Protein AF-A0A9P4K197-F1 (afdb_monomer_lite)

pLDDT: mean 82.57, std 12.75, range [36.34, 96.0]

Radius of gyration: 31.76 Å; chains: 1; bounding box: 82×43×91 Å

Secondary structure (DSSP, 8-state):
------EEEEE--TTEEEEEESS-----TTS-TT--TT--SEEEEE--SSEEEEETTTTT-TTT--EEEEEE--GGG-EEEEEEEGGGEEEEEEEEGGGS-TT--EE-TTSTTTTT--EEE-SSPPTTEEEEEESSTTS-SSEEEE-TT-EEE-SS---EEEEEE---SEEEEPPEEEEEE--TTPPEEEEEEEEEE-SSS-EEEEEEEEEEEEEEEEEEE--SS-SEEEEEEEE-S-SS--S---SEEEEEEEEEEE-S---S--EEEEEEEEEEEEEEEEEPTTEEEEEEEEEEEEEEEEEEEEEEEEEEESS--TT-EEETTTTTEEEEEEEEEEEEEEEEEEEEEEEEEEEE-

InterPro domains:
  IPR011024 Gamma-crystallin-like [SSF49695] (75-155)

Foldseek 3Di:
DFDQCFKDKDADAAQKKKKFFLDDDDADVPHFPLQCAQSAFMDIDGHPRDMDMDGCVFAVCGSRGDDMDMDRADLLQWWKWFALEPPRTYGIDIGGVRRDDAPDKAWNVRPNLALRGFKMATQNHDFQKWKKWAQDSVRDDDIDIDAHDDMDGDRRGTTMMHMHGFDFPDKFWDKDKAKFAFDPPFDWDKDKDWDWAQDQAWDKDKTKDKDAQPWKKKKFFPPPQFQEKDKDKAWPDDDAAEDDDFRMTMIIITMDGHRPDDDDDGYMDMDGGIDIHMYMDIDHHQKTKMKMKIWGKGWGAFDKDKTKMWGWGPDDHVQWDQDVVPVRTTIDIGITIMTMTIIDGGHMDMDMDIDGD

Organism: NCBI:txid147567

Sequence (357 aa):
MNDKTTWVTWNLPLNTVVTLMADDKPVPIGSTAADLSHCDECIDLIGTGRTEAVDLREVGMNDKVSSFFWRTVDLKMGAIEVFEHEAFKGNRNIIFLSEWQPATLYNFNHWWLNDKISSLRWQSLLDRQTAVLFDNGDGSGDNLIILKGMEYNRNDKLTSFTWEPLTPVKEVVAPFQITASNPAGSNGLEEVYHGVNNTSLPQPVTVTLNKTEAQQVTTSTTDTFATGISTTITYQSATGIKDVSFTSVTAAVTVSFSYTRTQNITRSDTKTLALTITQTMNAPPMTKFTAKLLVSMGRIPPTEYHTTAERWYNIPVTGSVMDPSNDNLFKRVEPVTVTIEGSLASSTHLVIETTPL

Structure (mmCIF, N/CA/C/O backbone):
data_AF-A0A9P4K197-F1
#
_entry.id   AF-A0A9P4K197-F1
#
loop_
_atom_site.group_PDB
_atom_site.id
_atom_site.type_symbol
_atom_site.label_atom_id
_atom_site.label_alt_id
_atom_site.label_comp_id
_atom_site.label_asym_id
_atom_site.label_entity_id
_atom_site.label_seq_id
_atom_site.pdbx_PDB_ins_code
_atom_site.Cartn_x
_atom_site.Cartn_y
_atom_site.Cartn_z
_atom_site.occupancy
_atom_site.B_iso_or_equiv
_atom_site.auth_seq_id
_atom_site.auth_comp_id
_atom_site.auth_asym_id
_atom_site.auth_atom_id
_atom_site.pdbx_PDB_model_num
ATOM 1 N N . MET A 1 1 ? 41.802 14.538 -29.640 1.00 47.75 1 MET A N 1
ATOM 2 C CA . MET A 1 1 ? 42.415 13.899 -28.459 1.00 47.75 1 MET A CA 1
ATOM 3 C C . MET A 1 1 ? 41.291 13.062 -27.896 1.00 47.75 1 MET A C 1
ATOM 5 O O . MET A 1 1 ? 40.425 13.626 -27.254 1.00 47.75 1 MET A O 1
ATOM 9 N N . ASN A 1 2 ? 41.190 11.813 -28.348 1.00 45.84 2 ASN A N 1
ATOM 10 C CA . ASN A 1 2 ? 40.005 10.992 -28.102 1.00 45.84 2 ASN A CA 1
ATOM 11 C C . ASN A 1 2 ? 40.070 10.473 -26.675 1.00 45.84 2 ASN A C 1
ATOM 13 O O . ASN A 1 2 ? 41.114 9.937 -26.273 1.00 45.84 2 ASN A O 1
ATOM 17 N N . ASP A 1 3 ? 38.998 10.680 -25.924 1.00 56.88 3 ASP A N 1
ATOM 18 C CA . ASP A 1 3 ? 38.857 10.066 -24.623 1.00 56.88 3 ASP A CA 1
ATOM 19 C C . ASP A 1 3 ? 38.764 8.547 -24.855 1.00 56.88 3 ASP A C 1
ATOM 21 O O . ASP A 1 3 ? 38.218 8.054 -25.836 1.00 56.88 3 ASP A O 1
ATOM 25 N N . LYS A 1 4 ? 39.423 7.755 -24.015 1.00 73.00 4 LYS A N 1
ATOM 26 C CA . LYS A 1 4 ? 39.440 6.286 -24.148 1.00 73.00 4 LYS A CA 1
ATOM 27 C C . LYS A 1 4 ? 38.659 5.635 -23.023 1.00 73.00 4 LYS A C 1
ATOM 29 O O . LYS A 1 4 ? 38.922 4.476 -22.692 1.00 73.00 4 LYS A O 1
ATOM 34 N N . THR A 1 5 ? 37.740 6.373 -22.402 1.00 82.75 5 THR A N 1
ATOM 35 C CA . THR A 1 5 ? 36.971 5.857 -21.275 1.00 82.75 5 THR A CA 1
ATOM 36 C C . THR A 1 5 ? 36.151 4.656 -21.746 1.00 82.75 5 THR A C 1
ATOM 38 O O . THR A 1 5 ? 35.212 4.755 -22.532 1.00 82.75 5 THR A O 1
ATOM 41 N N . THR A 1 6 ? 36.598 3.479 -21.316 1.00 89.12 6 THR A N 1
ATOM 42 C CA . THR A 1 6 ? 36.029 2.160 -21.629 1.00 89.12 6 THR A CA 1
ATOM 43 C C . THR A 1 6 ? 35.306 1.583 -20.427 1.00 89.12 6 THR A C 1
ATOM 45 O O . THR A 1 6 ? 34.451 0.732 -20.598 1.00 89.12 6 THR A O 1
ATOM 48 N N . TRP A 1 7 ? 35.615 2.056 -19.222 1.00 92.00 7 TRP A N 1
ATOM 49 C CA . TRP A 1 7 ? 35.032 1.562 -17.987 1.00 92.00 7 TRP A CA 1
ATOM 50 C C . TRP A 1 7 ? 34.639 2.718 -17.088 1.00 92.00 7 TRP A C 1
ATOM 52 O O . TRP A 1 7 ? 35.388 3.685 -16.946 1.00 92.00 7 TRP A O 1
ATOM 62 N N . VAL A 1 8 ? 33.493 2.569 -16.436 1.00 93.25 8 VAL A N 1
ATOM 63 C CA . VAL A 1 8 ? 33.080 3.427 -15.327 1.00 93.25 8 VAL A CA 1
ATOM 64 C C . VAL A 1 8 ? 32.860 2.542 -14.114 1.00 93.25 8 VAL A C 1
ATOM 66 O O . VAL A 1 8 ? 32.222 1.495 -14.208 1.00 93.25 8 VAL A O 1
ATOM 69 N N . THR A 1 9 ? 33.396 2.968 -12.974 1.00 94.81 9 THR A N 1
ATOM 70 C CA . THR A 1 9 ? 33.157 2.354 -11.665 1.00 94.81 9 THR A CA 1
ATOM 71 C C . THR A 1 9 ? 32.484 3.367 -10.755 1.00 94.81 9 THR A C 1
ATOM 73 O O . THR A 1 9 ? 32.922 4.517 -10.708 1.00 94.81 9 THR A O 1
ATOM 76 N N . TRP A 1 10 ? 31.468 2.958 -10.002 1.00 95.75 10 TRP A N 1
ATOM 77 C CA . TRP A 1 10 ? 30.744 3.849 -9.093 1.00 95.75 10 TRP A CA 1
ATOM 78 C C . TRP A 1 10 ? 30.393 3.151 -7.784 1.00 95.75 10 TRP A C 1
ATOM 80 O O . TRP A 1 10 ? 30.291 1.931 -7.721 1.00 95.75 10 TRP A O 1
ATOM 90 N N . ASN A 1 11 ? 30.197 3.942 -6.731 1.00 95.81 11 ASN A N 1
ATOM 91 C CA . ASN A 1 11 ? 29.653 3.494 -5.455 1.00 95.81 11 ASN A CA 1
ATOM 92 C C . ASN A 1 11 ? 28.664 4.562 -4.987 1.00 95.81 11 ASN A C 1
ATOM 94 O O . ASN A 1 11 ? 29.060 5.623 -4.504 1.00 95.81 11 ASN A O 1
ATOM 98 N N . LEU A 1 12 ? 27.383 4.306 -5.237 1.00 92.94 12 LEU A N 1
ATOM 99 C CA . LEU A 1 12 ? 26.299 5.237 -4.951 1.00 92.94 12 LEU A CA 1
ATOM 100 C C . LEU A 1 12 ? 25.421 4.691 -3.811 1.00 92.94 12 LEU A C 1
ATOM 102 O O . LEU A 1 12 ? 25.257 3.467 -3.704 1.00 92.94 12 LEU A O 1
ATOM 106 N N . PRO A 1 13 ? 24.827 5.569 -2.978 1.00 90.00 13 PRO A N 1
ATOM 107 C CA . PRO A 1 13 ? 23.841 5.163 -1.981 1.00 90.00 13 PRO A CA 1
ATOM 108 C C . PRO A 1 13 ? 22.655 4.428 -2.611 1.00 90.00 13 PRO A C 1
ATOM 110 O O . PRO A 1 13 ? 22.323 4.642 -3.776 1.00 90.00 13 PRO A O 1
ATOM 113 N N . LEU A 1 14 ? 21.972 3.596 -1.820 1.00 84.69 14 LEU A N 1
ATOM 114 C CA . LEU A 1 14 ? 20.714 2.981 -2.251 1.00 84.69 14 LEU A CA 1
ATOM 115 C C . LEU A 1 14 ? 19.718 4.058 -2.714 1.00 84.69 14 LEU A C 1
ATOM 117 O O . LEU A 1 14 ? 19.603 5.101 -2.073 1.00 84.69 14 LEU A O 1
ATOM 121 N N . ASN A 1 15 ? 18.976 3.774 -3.789 1.00 80.06 15 ASN A N 1
ATOM 122 C CA . ASN A 1 15 ? 17.978 4.668 -4.406 1.00 80.06 15 ASN A CA 1
ATOM 123 C C . ASN A 1 15 ? 18.536 5.941 -5.066 1.00 80.06 15 ASN A C 1
ATOM 125 O O . ASN A 1 15 ? 17.772 6.820 -5.467 1.00 80.06 15 ASN A O 1
ATOM 129 N N . THR A 1 16 ? 19.855 6.050 -5.209 1.00 88.94 16 THR A N 1
ATOM 130 C CA . THR A 1 16 ? 20.481 7.093 -6.021 1.00 88.94 16 THR A CA 1
ATOM 131 C C . THR A 1 16 ? 20.816 6.541 -7.398 1.00 88.94 16 THR A C 1
ATOM 133 O O . THR A 1 16 ? 21.411 5.469 -7.512 1.00 88.94 16 THR A O 1
ATOM 136 N N . VAL A 1 17 ? 20.454 7.287 -8.439 1.00 92.06 17 VAL A N 1
ATOM 137 C CA . VAL A 1 17 ? 20.815 6.968 -9.822 1.00 92.06 17 VAL A CA 1
ATOM 138 C C . VAL A 1 17 ? 21.570 8.151 -10.418 1.00 92.06 17 VAL A C 1
ATOM 140 O O . VAL A 1 17 ? 21.194 9.305 -10.209 1.00 92.06 17 VAL A O 1
ATOM 143 N N . VAL A 1 18 ? 22.647 7.864 -11.142 1.00 93.31 18 VAL A N 1
ATOM 144 C CA . VAL A 1 18 ? 23.321 8.833 -12.012 1.00 93.31 18 VAL A CA 1
ATOM 145 C C . VAL A 1 18 ? 23.135 8.371 -13.442 1.00 93.31 18 VAL A C 1
ATOM 147 O O . VAL A 1 18 ? 23.496 7.244 -13.762 1.00 93.31 18 VAL A O 1
ATOM 150 N N . THR A 1 19 ? 22.608 9.233 -14.299 1.00 93.12 19 THR A N 1
ATOM 151 C CA . THR A 1 19 ? 22.509 8.947 -15.732 1.00 93.12 19 THR A CA 1
ATOM 152 C C . THR A 1 19 ? 23.651 9.654 -16.442 1.00 93.12 19 THR A C 1
ATOM 154 O O . THR A 1 19 ? 23.794 10.869 -16.309 1.00 93.12 19 THR A O 1
ATOM 157 N N . LEU A 1 20 ? 24.477 8.895 -17.164 1.00 93.38 20 LEU A N 1
ATOM 158 C CA . LEU A 1 20 ? 25.477 9.435 -18.087 1.00 93.38 20 LEU A CA 1
ATOM 159 C C . LEU A 1 20 ? 24.841 9.591 -19.468 1.00 93.38 20 LEU A C 1
ATOM 161 O O . LEU A 1 20 ? 24.117 8.690 -19.889 1.00 93.38 20 LEU A O 1
ATOM 165 N N . MET A 1 21 ? 25.128 10.687 -20.168 1.00 92.38 21 MET A N 1
ATOM 166 C CA . MET A 1 21 ? 24.556 10.991 -21.485 1.00 92.38 21 MET A CA 1
ATOM 167 C C . MET A 1 21 ? 25.655 11.286 -22.504 1.00 92.38 21 MET A C 1
ATOM 169 O O . MET A 1 21 ? 26.725 11.795 -22.147 1.00 92.38 21 MET A O 1
ATOM 173 N N . ALA A 1 22 ? 25.386 10.939 -23.760 1.00 91.69 22 ALA A N 1
ATOM 174 C CA . ALA A 1 22 ? 26.272 11.213 -24.879 1.00 91.69 22 ALA A CA 1
ATOM 175 C C . ALA A 1 22 ? 26.129 12.649 -25.406 1.00 91.69 22 ALA A C 1
ATOM 177 O O . ALA A 1 22 ? 27.114 13.229 -25.866 1.00 91.69 22 ALA A O 1
ATOM 178 N N . ASP A 1 23 ? 24.968 13.280 -25.221 1.00 90.12 23 ASP A N 1
ATOM 179 C CA . ASP A 1 23 ? 24.768 14.708 -25.493 1.00 90.12 23 ASP A CA 1
ATOM 180 C C . ASP A 1 23 ? 24.365 15.490 -24.232 1.00 90.12 23 ASP A C 1
ATOM 182 O O . ASP A 1 23 ? 23.726 14.959 -23.318 1.00 90.12 23 ASP A O 1
ATOM 186 N N . ASP A 1 24 ? 24.758 16.763 -24.167 1.00 84.19 24 ASP A N 1
ATOM 187 C CA . ASP A 1 24 ? 24.346 17.661 -23.089 1.00 84.19 24 ASP A CA 1
ATOM 188 C C . ASP A 1 24 ? 22.950 18.211 -23.375 1.00 84.19 24 ASP A C 1
ATOM 190 O O . ASP A 1 24 ? 22.731 19.004 -24.295 1.00 84.19 24 ASP A O 1
ATOM 194 N N . LYS A 1 25 ? 21.995 17.807 -22.538 1.00 81.94 25 LYS A N 1
ATOM 195 C CA . LYS A 1 25 ? 20.623 18.294 -22.587 1.00 81.94 25 LYS A CA 1
ATOM 196 C C . LYS A 1 25 ? 20.284 19.016 -21.286 1.00 81.94 25 LYS A C 1
ATOM 198 O O . LYS A 1 25 ? 20.122 18.366 -20.248 1.00 81.94 25 LYS A O 1
ATOM 203 N N . PRO A 1 26 ? 20.028 20.333 -21.320 1.00 77.69 26 PRO A N 1
ATOM 204 C CA . PRO A 1 26 ? 19.395 20.994 -20.192 1.00 77.69 26 PRO A CA 1
ATOM 205 C C . PRO A 1 26 ? 17.954 20.492 -20.052 1.00 77.69 26 PRO A C 1
ATOM 207 O O . PRO A 1 26 ? 17.173 20.570 -20.999 1.00 77.69 26 PRO A O 1
ATOM 210 N N . VAL A 1 27 ? 17.582 20.005 -18.866 1.00 76.25 27 VAL A N 1
ATOM 211 C CA . VAL A 1 27 ? 16.206 19.580 -18.558 1.00 76.25 27 VAL A CA 1
ATOM 212 C C . VAL A 1 27 ? 15.283 20.809 -18.592 1.00 76.25 27 VAL A C 1
ATOM 214 O O . VAL A 1 27 ? 15.459 21.715 -17.769 1.00 76.25 27 VAL A O 1
ATOM 217 N N . PRO A 1 28 ? 14.305 20.888 -19.518 1.00 76.62 28 PRO A N 1
ATOM 218 C CA . PRO A 1 28 ? 13.397 22.030 -19.589 1.00 76.62 28 PRO A CA 1
ATOM 219 C C . PRO A 1 28 ? 12.628 22.260 -18.282 1.00 76.62 28 PRO A C 1
ATOM 221 O O . PRO A 1 28 ? 12.238 21.315 -17.592 1.00 76.62 28 PRO A O 1
ATOM 224 N N . ILE A 1 29 ? 12.341 23.524 -17.959 1.00 74.56 29 ILE A N 1
ATOM 225 C CA . ILE A 1 29 ? 11.535 23.876 -16.782 1.00 74.56 29 ILE A CA 1
ATOM 226 C C . ILE A 1 29 ? 10.162 23.195 -16.881 1.00 74.56 29 ILE A C 1
ATOM 228 O O . ILE A 1 29 ? 9.452 23.363 -17.869 1.00 74.56 29 ILE A O 1
ATOM 232 N N . GLY A 1 30 ? 9.787 22.443 -15.843 1.00 71.50 30 GLY A N 1
ATOM 233 C CA . GLY A 1 30 ? 8.513 21.718 -15.779 1.00 71.50 30 GLY A CA 1
ATOM 234 C C . GLY A 1 30 ? 8.516 20.341 -16.451 1.00 71.50 30 GLY A C 1
ATOM 235 O O . GLY A 1 30 ? 7.489 19.668 -16.424 1.00 71.50 30 GLY A O 1
ATOM 236 N N . SER A 1 31 ? 9.645 19.904 -17.016 1.00 71.38 31 SER A N 1
ATOM 237 C CA . SER A 1 31 ? 9.822 18.541 -17.530 1.00 71.38 31 SER A CA 1
ATOM 238 C C . SER A 1 31 ? 10.470 17.621 -16.490 1.00 71.38 31 SER A C 1
ATOM 240 O O . SER A 1 31 ? 11.101 18.077 -15.534 1.00 71.38 31 SER A O 1
ATOM 242 N N . THR A 1 32 ? 10.287 16.312 -16.660 1.00 79.75 32 THR A N 1
ATOM 243 C CA . THR A 1 32 ? 10.970 15.308 -15.839 1.00 79.75 32 THR A CA 1
ATOM 244 C C . THR A 1 32 ? 12.377 15.069 -16.377 1.00 79.75 32 THR A C 1
ATOM 246 O O . THR A 1 32 ? 12.565 14.935 -17.584 1.00 79.75 32 THR A O 1
ATOM 249 N N . ALA A 1 33 ? 13.366 14.955 -15.487 1.00 81.38 33 ALA A N 1
ATOM 250 C CA . ALA A 1 33 ? 14.718 14.542 -15.868 1.00 81.38 33 ALA A CA 1
ATOM 251 C C . ALA A 1 33 ? 14.755 13.099 -16.418 1.00 81.38 33 ALA A C 1
ATOM 253 O O . ALA A 1 33 ? 15.736 12.698 -17.030 1.00 81.38 33 ALA A O 1
ATOM 254 N N . ALA A 1 34 ? 13.678 12.328 -16.230 1.00 84.44 34 ALA A N 1
ATOM 255 C CA . ALA A 1 34 ? 13.517 11.004 -16.818 1.00 84.44 34 ALA A CA 1
ATOM 256 C C . ALA A 1 34 ? 13.272 11.025 -18.337 1.00 84.44 34 ALA A C 1
ATOM 258 O O . ALA A 1 34 ? 13.345 9.972 -18.964 1.00 84.44 34 ALA A O 1
ATOM 259 N N . ASP A 1 35 ? 12.964 12.183 -18.936 1.00 87.88 35 ASP A N 1
ATOM 260 C CA . ASP A 1 35 ? 12.819 12.301 -20.384 1.00 87.88 35 ASP A CA 1
ATOM 261 C C . ASP A 1 35 ? 14.190 12.410 -21.067 1.00 87.88 35 ASP A C 1
ATOM 263 O O . ASP A 1 35 ? 14.812 13.476 -21.097 1.00 87.88 35 ASP A O 1
ATOM 267 N N . LEU A 1 36 ? 14.618 11.297 -21.662 1.00 89.44 36 LEU A N 1
ATOM 268 C CA . LEU A 1 36 ? 15.910 11.126 -22.328 1.00 89.44 36 LEU A CA 1
ATOM 269 C C . LEU A 1 36 ? 15.878 11.532 -23.816 1.00 89.44 36 LEU A C 1
ATOM 271 O O . LEU A 1 36 ? 16.788 11.203 -24.578 1.00 89.44 36 LEU A O 1
ATOM 275 N N . SER A 1 37 ? 14.833 12.243 -24.257 1.00 88.75 37 SER A N 1
ATOM 276 C CA . SER A 1 37 ? 14.753 12.786 -25.616 1.00 88.75 37 SER A CA 1
ATOM 277 C C . SER A 1 37 ? 15.949 13.695 -25.904 1.00 88.75 37 SER A C 1
ATOM 279 O O . SER A 1 37 ? 16.244 14.574 -25.103 1.00 88.75 37 SER A O 1
ATOM 281 N N . HIS A 1 38 ? 16.627 13.517 -27.038 1.00 89.19 38 HIS A N 1
ATOM 282 C CA . HIS A 1 38 ? 17.812 14.293 -27.436 1.00 89.19 38 HIS A CA 1
ATOM 283 C C . HIS A 1 38 ? 19.049 14.147 -26.527 1.00 89.19 38 HIS A C 1
ATOM 285 O O . HIS A 1 38 ? 19.964 14.950 -26.637 1.00 89.19 38 HIS A O 1
ATOM 291 N N . CYS A 1 39 ? 19.108 13.135 -25.658 1.00 88.19 39 CYS A N 1
ATOM 292 C CA . CYS A 1 39 ? 20.306 12.832 -24.858 1.00 88.19 39 CYS A CA 1
ATOM 293 C C . CYS A 1 39 ? 21.317 11.926 -25.584 1.00 88.19 39 CYS A C 1
ATOM 295 O O . CYS A 1 39 ? 22.349 11.580 -25.006 1.00 88.19 39 CYS A O 1
ATOM 297 N N . ASP A 1 40 ? 20.991 11.530 -26.820 1.00 89.38 40 ASP A N 1
ATOM 298 C CA . ASP A 1 40 ? 21.660 10.466 -27.572 1.00 89.38 40 ASP A CA 1
ATOM 299 C C . ASP A 1 40 ? 21.740 9.171 -26.727 1.00 89.38 40 ASP A C 1
ATOM 301 O O . ASP A 1 40 ? 20.779 8.845 -26.012 1.00 89.38 40 ASP A O 1
ATOM 305 N N . GLU A 1 41 ? 22.816 8.390 -26.806 1.00 91.31 41 GLU A N 1
ATOM 306 C CA . GLU A 1 41 ? 22.983 7.233 -25.932 1.00 91.31 41 GLU A CA 1
ATOM 307 C C . GLU A 1 41 ? 23.140 7.632 -24.459 1.00 91.31 41 GLU A C 1
ATOM 309 O O . GLU A 1 41 ? 23.723 8.659 -24.111 1.00 91.31 41 GLU A O 1
ATOM 314 N N . CYS A 1 42 ? 22.613 6.804 -23.560 1.00 91.31 42 CYS A N 1
ATOM 315 C CA . CYS A 1 42 ? 22.715 7.053 -22.132 1.00 91.31 42 CYS A CA 1
ATOM 316 C C . CYS A 1 42 ? 22.814 5.750 -21.348 1.00 91.31 42 CYS A C 1
ATOM 318 O O . CYS A 1 42 ? 22.477 4.671 -21.826 1.00 91.31 42 CYS A O 1
ATOM 320 N N . ILE A 1 43 ? 23.319 5.851 -20.121 1.00 92.25 43 ILE A N 1
ATOM 321 C CA . ILE A 1 43 ? 23.370 4.720 -19.202 1.00 92.25 43 ILE A CA 1
ATOM 322 C C . ILE A 1 43 ? 23.073 5.159 -17.775 1.00 92.25 43 ILE A C 1
ATOM 324 O O . ILE A 1 43 ? 23.671 6.097 -17.247 1.00 92.25 43 ILE A O 1
ATOM 328 N N . ASP A 1 44 ? 22.180 4.414 -17.131 1.00 93.00 44 ASP A N 1
ATOM 329 C CA . ASP A 1 44 ? 21.859 4.564 -15.718 1.00 93.00 44 ASP A CA 1
ATOM 330 C C . ASP A 1 44 ? 22.836 3.771 -14.831 1.00 93.00 44 ASP A C 1
ATOM 332 O O . ASP A 1 44 ? 22.951 2.542 -14.922 1.00 93.00 44 ASP A O 1
ATOM 336 N N . LEU A 1 45 ? 23.518 4.485 -13.935 1.00 93.19 45 LEU A N 1
ATOM 337 C CA . LEU A 1 45 ? 24.362 3.961 -12.865 1.00 93.19 45 LEU A CA 1
ATOM 338 C C . LEU A 1 45 ? 23.541 3.912 -11.573 1.00 93.19 45 LEU A C 1
ATOM 340 O O . LEU A 1 45 ? 23.243 4.945 -10.971 1.00 93.19 45 LEU A O 1
ATOM 344 N N . ILE A 1 46 ? 23.154 2.711 -11.143 1.00 91.56 46 ILE A N 1
ATOM 345 C CA . ILE A 1 46 ? 22.277 2.517 -9.980 1.00 91.56 46 ILE A CA 1
ATOM 346 C C . ILE A 1 46 ? 23.112 2.292 -8.719 1.00 91.56 46 ILE A C 1
ATOM 348 O O . ILE A 1 46 ? 24.031 1.470 -8.705 1.00 91.56 46 ILE A O 1
ATOM 352 N N . GLY A 1 47 ? 22.767 2.984 -7.637 1.00 89.69 47 GLY A N 1
ATOM 353 C CA . GLY A 1 47 ? 23.345 2.753 -6.323 1.00 89.69 47 GLY A CA 1
ATOM 354 C C . GLY A 1 47 ? 22.804 1.509 -5.639 1.00 89.69 47 GLY A C 1
ATOM 355 O O . GLY A 1 47 ? 21.636 1.427 -5.261 1.00 89.69 47 GLY A O 1
ATOM 356 N N . THR A 1 48 ? 23.692 0.538 -5.457 1.00 87.12 48 THR A N 1
ATOM 357 C CA . THR A 1 48 ? 23.433 -0.737 -4.776 1.00 87.12 48 THR A CA 1
ATOM 358 C C . THR A 1 48 ? 24.037 -0.776 -3.367 1.00 87.12 48 THR A C 1
ATOM 360 O O . THR A 1 48 ? 23.941 -1.793 -2.682 1.00 87.12 48 THR A O 1
ATOM 363 N N . GLY A 1 49 ? 24.667 0.320 -2.916 1.00 87.81 49 GLY A N 1
ATOM 364 C CA . GLY A 1 49 ? 25.410 0.379 -1.651 1.00 87.81 49 GLY A CA 1
ATOM 365 C C . GLY A 1 49 ? 26.772 -0.331 -1.684 1.00 87.81 49 GLY A C 1
ATOM 366 O O . GLY A 1 49 ? 27.410 -0.485 -0.643 1.00 87.81 49 GLY A O 1
ATOM 367 N N . ARG A 1 50 ? 27.223 -0.768 -2.864 1.00 93.38 50 ARG A N 1
ATOM 368 C CA . ARG A 1 50 ? 28.543 -1.359 -3.119 1.00 93.38 50 ARG A CA 1
ATOM 369 C C . ARG A 1 50 ? 29.138 -0.782 -4.403 1.00 93.38 50 ARG A C 1
ATOM 371 O O . ARG A 1 50 ? 28.454 -0.095 -5.156 1.00 93.38 50 ARG A O 1
ATOM 378 N N . THR A 1 51 ? 30.420 -1.054 -4.635 1.00 95.69 51 THR A N 1
ATOM 379 C CA . THR A 1 51 ? 31.087 -0.659 -5.879 1.00 95.69 51 THR A CA 1
ATOM 380 C C . THR A 1 51 ? 30.612 -1.536 -7.034 1.00 95.69 51 THR A C 1
ATOM 382 O O . THR A 1 51 ? 30.715 -2.759 -6.960 1.00 95.69 51 THR A O 1
ATOM 385 N N . GLU A 1 52 ? 30.135 -0.901 -8.096 1.00 94.62 52 GLU A N 1
ATOM 386 C CA . GLU A 1 52 ? 29.705 -1.517 -9.350 1.00 94.62 52 GLU A CA 1
ATOM 387 C C . GLU A 1 52 ? 30.581 -1.003 -10.504 1.00 94.62 52 GLU A C 1
ATOM 389 O O . GLU A 1 52 ? 31.295 -0.001 -10.368 1.00 94.62 52 GLU A O 1
ATOM 394 N N . ALA A 1 53 ? 30.546 -1.700 -11.640 1.00 93.81 53 ALA A N 1
ATOM 395 C CA . ALA A 1 53 ? 31.302 -1.334 -12.830 1.00 93.81 53 ALA A CA 1
ATOM 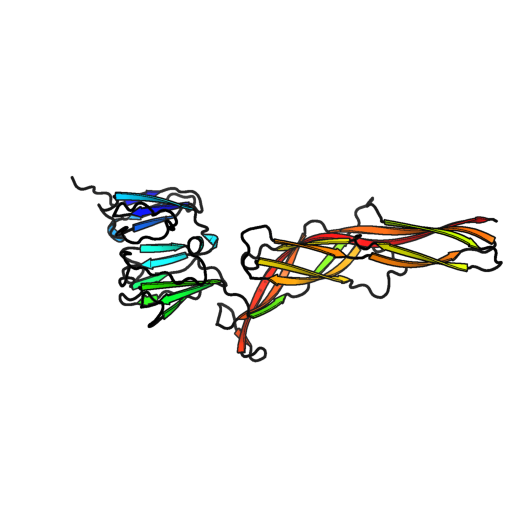396 C C . ALA A 1 53 ? 30.535 -1.673 -14.112 1.00 93.81 53 ALA A C 1
ATOM 398 O O . ALA A 1 53 ? 29.775 -2.641 -14.151 1.00 93.81 53 ALA A O 1
ATOM 399 N N . VAL A 1 54 ? 30.777 -0.904 -15.172 1.00 91.75 54 VAL A N 1
ATOM 400 C CA . VAL A 1 54 ? 30.243 -1.173 -16.509 1.00 91.75 54 VAL A CA 1
ATOM 401 C C . VAL A 1 54 ? 31.300 -0.909 -17.569 1.00 91.75 54 VAL A C 1
ATOM 403 O O . VAL A 1 54 ? 32.056 0.062 -17.477 1.00 91.75 54 VAL A O 1
ATOM 406 N N . ASP A 1 55 ? 31.332 -1.781 -18.573 1.00 92.44 55 ASP A N 1
ATOM 407 C CA . ASP A 1 55 ? 32.103 -1.589 -19.794 1.00 92.44 55 ASP A CA 1
ATOM 408 C C . ASP A 1 55 ? 31.288 -0.730 -20.767 1.00 92.44 55 ASP A C 1
ATOM 410 O O . ASP A 1 55 ? 30.268 -1.167 -21.299 1.00 92.44 55 ASP A O 1
ATOM 414 N N . LEU A 1 56 ? 31.732 0.502 -21.006 1.00 91.38 56 LEU A N 1
ATOM 415 C CA . LEU A 1 56 ? 31.063 1.441 -21.904 1.00 91.38 56 LEU A CA 1
ATOM 416 C C . LEU A 1 56 ? 31.046 0.960 -23.360 1.00 91.38 56 LEU A C 1
ATOM 418 O O . LEU A 1 56 ? 30.221 1.428 -24.140 1.00 91.38 56 LEU A O 1
ATOM 422 N N . ARG A 1 57 ? 31.930 0.031 -23.746 1.00 90.19 57 ARG A N 1
ATOM 423 C CA . ARG A 1 57 ? 31.945 -0.533 -25.106 1.00 90.19 57 ARG A CA 1
ATOM 424 C C . ARG A 1 57 ? 30.740 -1.431 -25.358 1.00 90.19 57 ARG A C 1
ATOM 426 O O . ARG A 1 57 ? 30.207 -1.424 -26.460 1.00 90.19 57 ARG A O 1
ATOM 433 N N . GLU A 1 58 ? 30.297 -2.157 -24.335 1.00 87.56 58 GLU A N 1
ATOM 434 C CA . GLU A 1 58 ? 29.171 -3.097 -24.428 1.00 87.56 58 GLU A CA 1
ATOM 435 C C . GLU A 1 58 ? 27.815 -2.382 -24.532 1.00 87.56 58 GLU A C 1
ATOM 437 O O . GLU A 1 58 ? 26.844 -2.963 -25.012 1.00 87.56 58 GLU A O 1
ATOM 442 N N . VAL A 1 59 ? 27.759 -1.114 -24.109 1.00 87.75 59 VAL A N 1
ATOM 443 C CA . VAL A 1 59 ? 26.545 -0.278 -24.101 1.00 87.75 59 VAL A CA 1
ATOM 444 C C . VAL A 1 59 ? 26.609 0.897 -25.082 1.00 87.75 59 VAL A C 1
ATOM 446 O O . VAL A 1 59 ? 25.783 1.798 -25.019 1.00 87.75 59 VAL A O 1
ATOM 449 N N . GLY A 1 60 ? 27.609 0.923 -25.971 1.00 86.94 60 GLY A N 1
ATOM 450 C CA . GLY A 1 60 ? 27.730 1.955 -27.009 1.00 86.94 60 GLY A CA 1
ATOM 451 C C . GLY A 1 60 ? 28.141 3.353 -26.521 1.00 86.94 60 GLY A C 1
ATOM 452 O O . GLY A 1 60 ? 28.095 4.292 -27.308 1.00 86.94 60 GLY A O 1
ATOM 453 N N . MET A 1 61 ? 28.592 3.493 -25.269 1.00 90.38 61 MET A N 1
ATOM 454 C CA . MET A 1 61 ? 28.942 4.768 -24.612 1.00 90.38 61 MET A CA 1
ATOM 455 C C . MET A 1 61 ? 30.452 5.083 -24.605 1.00 90.38 61 MET A C 1
ATOM 457 O O . MET A 1 61 ? 30.894 6.054 -23.984 1.00 90.38 61 MET A O 1
ATOM 461 N N . ASN A 1 62 ? 31.282 4.251 -25.242 1.00 90.19 62 ASN A N 1
ATOM 462 C CA . ASN A 1 62 ? 32.733 4.455 -25.292 1.00 90.19 62 ASN A CA 1
ATOM 463 C C . ASN A 1 62 ? 33.089 5.749 -26.047 1.00 90.19 62 ASN A C 1
ATOM 465 O O . ASN A 1 62 ? 32.698 5.897 -27.197 1.00 90.19 62 ASN A O 1
ATOM 469 N N . ASP A 1 63 ? 33.856 6.643 -25.407 1.00 86.19 63 ASP A N 1
ATOM 470 C CA . ASP A 1 63 ? 34.245 7.967 -25.953 1.00 86.19 63 ASP A CA 1
ATOM 471 C C . ASP A 1 63 ? 33.048 8.883 -26.291 1.00 86.19 63 ASP A C 1
ATOM 473 O O . ASP A 1 63 ? 33.143 9.750 -27.154 1.00 86.19 63 ASP A O 1
ATOM 477 N N . LYS A 1 64 ? 31.899 8.682 -25.627 1.00 89.38 64 LYS A N 1
ATOM 478 C CA . LYS A 1 64 ? 30.697 9.499 -25.856 1.00 89.38 64 LYS A CA 1
ATOM 479 C C . LYS A 1 64 ? 30.214 10.282 -24.646 1.00 89.38 64 LYS A C 1
ATOM 481 O O . LYS A 1 64 ? 29.519 11.266 -24.829 1.00 89.38 64 LYS A O 1
ATOM 486 N N . VAL A 1 65 ? 30.574 9.877 -23.425 1.00 90.50 65 VAL A N 1
ATOM 487 C CA . VAL A 1 65 ? 30.091 10.530 -22.194 1.00 90.50 65 VAL A CA 1
ATOM 488 C C . VAL A 1 65 ? 30.457 12.017 -22.204 1.00 90.50 65 VAL A C 1
ATOM 490 O O . VAL A 1 65 ? 31.631 12.369 -22.097 1.00 90.50 65 VAL A O 1
ATOM 493 N N . SER A 1 66 ? 29.451 12.882 -22.289 1.00 89.81 66 SER A N 1
ATOM 494 C CA . SER A 1 66 ? 29.625 14.337 -22.356 1.00 89.81 66 SER A CA 1
ATOM 495 C C . SER A 1 66 ? 29.016 15.054 -21.154 1.00 89.81 66 SER A C 1
ATOM 497 O O . SER A 1 66 ? 29.505 16.107 -20.744 1.00 89.81 66 SER A O 1
ATOM 499 N N . SER A 1 67 ? 27.987 14.468 -20.540 1.00 90.94 67 SER A N 1
ATOM 500 C CA . SER A 1 67 ? 27.275 15.056 -19.410 1.00 90.94 67 SER A CA 1
ATOM 501 C C . SER A 1 67 ? 26.665 13.982 -18.503 1.00 90.94 67 SER A C 1
ATOM 503 O O . SER A 1 67 ? 26.670 12.783 -18.807 1.00 90.94 67 SER A O 1
ATOM 505 N N . PHE A 1 68 ? 26.180 14.404 -17.335 1.00 91.38 68 PHE A N 1
ATOM 506 C CA . PHE A 1 68 ? 25.474 13.534 -16.402 1.00 91.38 68 PHE A CA 1
ATOM 507 C C . PHE A 1 68 ? 24.498 14.323 -15.535 1.00 91.38 68 PHE A C 1
ATOM 509 O O . PHE A 1 68 ? 24.658 15.527 -15.327 1.00 91.38 68 PHE A O 1
ATOM 516 N N . PHE A 1 69 ? 23.528 13.624 -14.951 1.00 90.19 69 PHE A N 1
ATOM 517 C CA . PHE A 1 69 ? 22.651 14.194 -13.934 1.00 90.19 69 PHE A CA 1
ATOM 518 C C . PHE A 1 69 ? 22.270 13.166 -12.867 1.00 90.19 69 PHE A C 1
ATOM 520 O O . PHE A 1 69 ? 22.366 11.952 -13.061 1.00 90.19 69 PHE A O 1
ATOM 527 N N . TRP A 1 70 ? 21.859 13.679 -11.710 1.00 88.62 70 TRP A N 1
ATOM 528 C CA . TRP A 1 70 ? 21.415 12.882 -10.573 1.00 88.62 70 TRP A CA 1
ATOM 529 C C . TRP A 1 70 ? 19.902 12.705 -10.605 1.00 88.62 70 TRP A C 1
ATOM 531 O O . TRP A 1 70 ? 19.163 13.659 -10.854 1.00 88.62 70 TRP A O 1
ATOM 541 N N . ARG A 1 71 ? 19.444 11.500 -10.276 1.00 85.25 71 ARG A N 1
ATOM 542 C CA . ARG A 1 71 ? 18.031 11.145 -10.138 1.00 85.25 71 ARG A CA 1
ATOM 543 C C . ARG A 1 71 ? 17.787 10.573 -8.749 1.00 85.25 71 ARG A C 1
ATOM 545 O O . ARG A 1 71 ? 18.547 9.734 -8.255 1.00 85.25 71 ARG A O 1
ATOM 552 N N . THR A 1 72 ? 16.696 11.017 -8.137 1.00 80.50 72 THR A N 1
ATOM 553 C CA . THR A 1 72 ? 16.161 10.425 -6.910 1.00 80.50 72 THR A CA 1
ATOM 554 C C . THR A 1 72 ? 14.995 9.541 -7.306 1.00 80.50 72 THR A C 1
ATOM 556 O O . THR A 1 72 ? 13.943 10.041 -7.698 1.00 80.50 72 THR A O 1
ATOM 559 N N . VAL A 1 73 ? 15.195 8.231 -7.214 1.00 83.12 73 VAL A N 1
ATOM 560 C CA . VAL A 1 73 ? 14.262 7.235 -7.740 1.00 83.12 73 VAL A CA 1
ATOM 561 C C . VAL A 1 73 ? 13.767 6.354 -6.603 1.00 83.12 73 VAL A C 1
ATOM 563 O O . VAL A 1 73 ? 14.563 5.892 -5.787 1.00 83.12 73 VAL A O 1
ATOM 566 N N . ASP A 1 74 ? 12.468 6.056 -6.566 1.00 81.12 74 ASP A N 1
ATOM 567 C CA . ASP A 1 74 ? 11.967 5.000 -5.688 1.00 81.12 74 ASP A CA 1
ATOM 568 C C . ASP A 1 74 ? 12.106 3.644 -6.389 1.00 81.12 74 ASP A C 1
ATOM 570 O O . ASP A 1 74 ? 11.199 3.180 -7.082 1.00 81.12 74 ASP A O 1
ATOM 574 N N . LEU A 1 75 ? 13.257 2.991 -6.194 1.00 77.88 75 LEU A N 1
ATOM 575 C CA . LEU A 1 75 ? 13.533 1.670 -6.769 1.00 77.88 75 LEU A CA 1
ATOM 576 C C . LEU A 1 75 ? 12.526 0.604 -6.311 1.00 77.88 75 LEU A C 1
ATOM 578 O O . LEU A 1 75 ? 12.387 -0.422 -6.978 1.00 77.88 75 LEU A O 1
ATOM 582 N N . LYS A 1 76 ? 11.796 0.833 -5.206 1.00 77.25 76 LYS A N 1
ATOM 583 C CA . LYS A 1 76 ? 10.747 -0.088 -4.757 1.00 77.25 76 LYS A CA 1
ATOM 584 C C . LYS A 1 76 ? 9.538 -0.062 -5.675 1.00 77.25 76 LYS A C 1
ATOM 586 O O . LYS A 1 76 ? 8.845 -1.062 -5.716 1.00 77.25 76 LYS A O 1
ATOM 591 N N . MET A 1 77 ? 9.278 1.021 -6.411 1.00 77.88 77 MET A N 1
ATOM 592 C CA . MET A 1 77 ? 8.161 1.074 -7.363 1.00 77.88 77 MET A CA 1
ATOM 593 C C . MET A 1 77 ? 8.389 0.220 -8.613 1.00 77.88 77 MET A C 1
ATOM 595 O O . MET A 1 77 ? 7.446 0.022 -9.373 1.00 77.88 77 MET A O 1
ATOM 599 N N . GLY A 1 78 ? 9.604 -0.291 -8.812 1.00 83.25 78 GLY A N 1
ATOM 600 C CA . GLY A 1 78 ? 9.964 -1.117 -9.953 1.00 83.25 78 GLY A CA 1
ATOM 601 C C . GLY A 1 78 ? 10.430 -0.325 -11.168 1.00 83.25 78 GLY A C 1
ATOM 602 O O . GLY A 1 78 ? 10.270 0.895 -11.269 1.00 83.25 78 GLY A O 1
ATOM 603 N N . ALA A 1 79 ? 11.062 -1.045 -12.088 1.00 88.00 79 ALA A N 1
ATOM 604 C CA . ALA A 1 79 ? 11.634 -0.493 -13.302 1.00 88.00 79 ALA A CA 1
ATOM 605 C C . ALA A 1 79 ? 11.560 -1.489 -14.464 1.00 88.00 79 ALA A C 1
ATOM 607 O O . ALA A 1 79 ? 11.487 -2.706 -14.263 1.00 88.00 79 ALA A O 1
ATOM 608 N N . ILE A 1 80 ? 11.610 -0.948 -15.677 1.00 89.25 80 ILE A N 1
ATOM 609 C CA . ILE A 1 80 ? 11.671 -1.705 -16.927 1.00 89.25 80 ILE A CA 1
ATOM 610 C C . ILE A 1 80 ? 12.987 -1.339 -17.602 1.00 89.25 80 ILE A C 1
ATOM 612 O O . ILE A 1 80 ? 13.230 -0.170 -17.896 1.00 89.25 80 ILE A O 1
ATOM 616 N N . GLU A 1 81 ? 13.845 -2.327 -17.822 1.00 89.44 81 GLU A N 1
ATOM 617 C CA . GLU A 1 81 ? 15.076 -2.145 -18.585 1.00 89.44 81 GLU A CA 1
ATOM 618 C C . GLU A 1 81 ? 14.793 -2.476 -20.050 1.00 89.44 81 GLU A C 1
ATOM 620 O O . GLU A 1 81 ? 14.305 -3.569 -20.357 1.00 89.44 81 GLU A O 1
ATOM 625 N N . VAL A 1 82 ? 15.104 -1.536 -20.938 1.00 89.44 82 VAL A N 1
ATOM 626 C CA . VAL A 1 82 ? 14.935 -1.664 -22.389 1.00 89.44 82 VAL A CA 1
ATOM 627 C C . VAL A 1 82 ? 16.298 -1.626 -23.070 1.00 89.44 82 VAL A C 1
ATOM 629 O O . VAL A 1 82 ? 17.167 -0.850 -22.672 1.00 89.44 82 VAL A O 1
ATOM 632 N N . PHE A 1 83 ? 16.485 -2.477 -24.074 1.00 89.06 83 PHE A N 1
ATOM 633 C CA . PHE A 1 83 ? 17.761 -2.705 -24.745 1.00 89.06 83 PHE A CA 1
ATOM 634 C C . PHE A 1 83 ? 17.615 -2.581 -26.255 1.00 89.06 83 PHE A C 1
ATOM 636 O O . PHE A 1 83 ? 16.638 -3.061 -26.834 1.00 89.06 83 PHE A O 1
ATOM 643 N N . GLU A 1 84 ? 18.627 -1.988 -26.883 1.00 88.81 84 GLU A N 1
ATOM 644 C CA . GLU A 1 84 ? 18.703 -1.818 -28.336 1.00 88.81 84 GLU A CA 1
ATOM 645 C C . GLU A 1 84 ? 18.837 -3.147 -29.092 1.00 88.81 84 GLU A C 1
ATOM 647 O O . GLU A 1 84 ? 18.398 -3.273 -30.226 1.00 88.81 84 GLU A O 1
ATOM 652 N N . HIS A 1 85 ? 19.454 -4.164 -28.491 1.00 87.38 85 HIS A N 1
ATOM 653 C CA . HIS A 1 85 ? 19.673 -5.450 -29.152 1.00 87.38 85 HIS A CA 1
ATOM 654 C C . HIS A 1 85 ? 18.995 -6.597 -28.412 1.00 87.38 85 HIS A C 1
ATOM 656 O O . HIS A 1 85 ? 18.642 -6.500 -27.234 1.00 87.38 85 HIS A O 1
ATOM 662 N N . GLU A 1 86 ? 18.834 -7.718 -29.113 1.00 84.19 86 GLU A N 1
ATOM 663 C CA . GLU A 1 86 ? 18.397 -8.978 -28.518 1.00 84.19 86 GLU A CA 1
ATOM 664 C C . GLU A 1 86 ? 19.347 -9.442 -27.398 1.00 84.19 86 GLU A C 1
ATOM 666 O O . GLU A 1 86 ? 20.522 -9.064 -27.335 1.00 84.19 86 GLU A O 1
ATOM 671 N N . ALA A 1 87 ? 18.840 -10.316 -26.525 1.00 84.56 87 ALA A N 1
ATOM 672 C CA . ALA A 1 87 ? 19.601 -10.911 -25.423 1.00 84.56 87 ALA A CA 1
ATOM 673 C C . ALA A 1 87 ? 20.220 -9.881 -24.452 1.00 84.56 87 ALA A C 1
ATOM 675 O O . ALA A 1 87 ? 21.288 -10.130 -23.885 1.00 84.56 87 ALA A O 1
ATOM 676 N N . PHE A 1 88 ? 19.537 -8.748 -24.242 1.00 86.56 88 PHE A N 1
ATOM 677 C CA . PHE A 1 88 ? 19.902 -7.698 -23.281 1.00 86.56 88 PHE A CA 1
ATOM 678 C C . PHE A 1 88 ? 21.270 -7.062 -23.551 1.00 86.56 88 PHE A C 1
ATOM 680 O O . PHE A 1 88 ? 22.071 -6.873 -22.632 1.00 86.56 88 PHE A O 1
ATOM 687 N N . LYS A 1 89 ? 21.545 -6.761 -24.824 1.00 86.88 89 LYS A N 1
ATOM 688 C CA . LYS A 1 89 ? 22.805 -6.163 -25.287 1.00 86.88 89 LYS A CA 1
ATOM 689 C C . LYS A 1 89 ? 22.599 -4.781 -25.902 1.00 86.88 89 LYS A C 1
ATOM 691 O O . LYS A 1 89 ? 21.474 -4.385 -26.201 1.00 86.88 89 LYS A O 1
ATOM 696 N N . GLY A 1 90 ? 23.713 -4.097 -26.157 1.00 87.81 90 GLY A N 1
ATOM 697 C CA . GLY A 1 90 ? 23.721 -2.776 -26.773 1.00 87.81 90 GLY A CA 1
ATOM 698 C C . GLY A 1 90 ? 23.340 -1.688 -25.782 1.00 87.81 90 GLY A C 1
ATOM 699 O O . GLY A 1 90 ? 23.455 -1.864 -24.565 1.00 87.81 90 GLY A O 1
ATOM 700 N N . ASN A 1 91 ? 22.899 -0.552 -26.317 1.00 88.62 91 ASN A N 1
ATOM 701 C CA . ASN A 1 91 ? 22.466 0.564 -25.494 1.00 88.62 91 ASN A CA 1
ATOM 702 C C . ASN A 1 91 ? 21.269 0.163 -24.608 1.00 88.62 91 ASN A C 1
ATOM 704 O O . ASN A 1 91 ? 20.409 -0.622 -25.023 1.00 88.62 91 ASN A O 1
ATOM 708 N N . ARG A 1 92 ? 21.226 0.685 -23.378 1.00 88.00 92 ARG A N 1
ATOM 709 C CA . ARG A 1 92 ? 20.235 0.337 -22.358 1.00 88.00 92 ARG A CA 1
ATOM 710 C C . ARG A 1 92 ? 19.742 1.572 -21.618 1.00 88.00 92 ARG A C 1
ATOM 712 O O . ARG A 1 92 ? 20.512 2.188 -20.881 1.00 88.00 92 ARG A O 1
ATOM 719 N N . ASN A 1 93 ? 18.425 1.764 -21.628 1.00 89.19 93 ASN A N 1
ATOM 720 C CA . ASN A 1 93 ? 17.754 2.747 -20.778 1.00 89.19 93 ASN A CA 1
ATOM 721 C C . ASN A 1 93 ? 16.893 2.049 -19.726 1.00 89.19 93 ASN A C 1
ATOM 723 O O . ASN A 1 93 ? 16.393 0.939 -19.941 1.00 89.19 93 ASN A O 1
ATOM 727 N N . ILE A 1 94 ? 16.699 2.712 -18.586 1.00 90.69 94 ILE A N 1
ATOM 728 C CA . ILE A 1 94 ? 15.844 2.209 -17.515 1.00 90.69 94 ILE A CA 1
ATOM 729 C C . ILE A 1 94 ? 14.676 3.168 -17.299 1.00 90.69 94 ILE A C 1
ATOM 731 O O . ILE A 1 94 ? 14.834 4.351 -16.993 1.00 90.69 94 ILE A O 1
ATOM 735 N N . ILE A 1 95 ? 13.470 2.628 -17.441 1.00 91.44 95 ILE A N 1
ATOM 736 C CA . ILE A 1 95 ? 12.223 3.318 -17.136 1.00 91.44 95 ILE A CA 1
ATOM 737 C C . ILE A 1 95 ? 11.901 3.034 -15.672 1.00 91.44 95 ILE A C 1
ATOM 739 O O . ILE A 1 95 ? 11.375 1.968 -15.342 1.00 91.44 95 ILE A O 1
ATOM 743 N N . PHE A 1 96 ? 12.217 3.969 -14.778 1.00 89.94 96 PHE A N 1
ATOM 744 C CA . PHE A 1 96 ? 11.835 3.854 -13.373 1.00 89.94 96 PHE A CA 1
ATOM 745 C C . PHE A 1 96 ? 10.406 4.352 -13.169 1.00 89.94 96 PHE A C 1
ATOM 747 O O . PHE A 1 96 ? 10.115 5.532 -13.365 1.00 89.94 96 PHE A O 1
ATOM 754 N N . LEU A 1 97 ? 9.498 3.475 -12.734 1.00 87.50 97 LEU A N 1
ATOM 755 C CA . LEU A 1 97 ? 8.070 3.809 -12.667 1.00 87.50 97 LEU A CA 1
ATOM 756 C C . LEU A 1 97 ? 7.760 4.984 -11.728 1.00 87.50 97 LEU A C 1
ATOM 758 O O . LEU A 1 97 ? 6.769 5.681 -11.923 1.00 87.50 97 LEU A O 1
ATOM 762 N N . SER A 1 98 ? 8.613 5.244 -10.732 1.00 85.69 98 SER A N 1
ATOM 763 C CA . SER A 1 98 ? 8.441 6.360 -9.794 1.00 85.69 98 SER A CA 1
ATOM 764 C C . SER A 1 98 ? 8.504 7.748 -10.434 1.00 85.69 98 SER A C 1
ATOM 766 O O . SER A 1 98 ? 8.034 8.710 -9.832 1.00 85.69 98 SER A O 1
ATOM 768 N N . GLU A 1 99 ? 9.088 7.870 -11.625 1.00 87.38 99 GLU A N 1
ATOM 769 C CA . GLU A 1 99 ? 9.275 9.154 -12.313 1.00 87.38 99 GLU A CA 1
ATOM 770 C C . GLU A 1 99 ? 8.176 9.462 -13.335 1.00 87.38 99 GLU A C 1
ATOM 772 O O . GLU A 1 99 ? 8.116 10.572 -13.865 1.00 87.38 99 GLU A O 1
ATOM 777 N N . TRP A 1 100 ? 7.296 8.494 -13.593 1.00 87.50 100 TRP A N 1
ATOM 778 C CA . TRP A 1 100 ? 6.256 8.574 -14.610 1.00 87.50 100 TRP A CA 1
ATOM 779 C C . TRP A 1 100 ? 4.879 8.482 -13.960 1.00 87.50 100 TRP A C 1
ATOM 781 O O . TRP A 1 100 ? 4.634 7.648 -13.087 1.00 87.50 100 TRP A O 1
ATOM 791 N N . GLN A 1 101 ? 3.946 9.334 -14.378 1.00 85.81 101 GLN A N 1
ATOM 792 C CA . GLN A 1 101 ? 2.580 9.284 -13.871 1.00 85.81 101 GLN A CA 1
ATOM 793 C C . GLN A 1 101 ? 1.878 8.016 -14.394 1.00 85.81 101 GLN A C 1
ATOM 795 O O . GLN A 1 101 ? 1.943 7.744 -15.591 1.00 85.81 101 GLN A O 1
ATOM 800 N N . PRO A 1 102 ? 1.197 7.240 -13.534 1.00 85.38 102 PRO A N 1
ATOM 801 C CA . PRO A 1 102 ? 0.443 6.078 -13.989 1.00 85.38 102 PRO A CA 1
ATOM 802 C C . PRO A 1 102 ? -0.740 6.493 -14.870 1.00 85.38 102 PRO A C 1
ATOM 804 O O . PRO A 1 102 ? -1.264 7.598 -14.708 1.00 85.38 102 PRO A O 1
ATOM 807 N N . ALA A 1 103 ? -1.178 5.590 -15.749 1.00 85.94 103 ALA A N 1
ATOM 808 C CA . ALA A 1 103 ? -2.256 5.783 -16.728 1.00 85.94 103 ALA A CA 1
ATOM 809 C C . ALA A 1 103 ? -2.005 6.919 -17.740 1.00 85.94 103 ALA A C 1
ATOM 811 O O . ALA A 1 103 ? -2.915 7.362 -18.440 1.00 85.94 103 ALA A O 1
ATOM 812 N N . THR A 1 104 ? -0.764 7.402 -17.827 1.00 90.38 104 THR A N 1
ATOM 813 C CA . THR A 1 104 ? -0.329 8.356 -18.845 1.00 90.38 104 THR A CA 1
ATOM 814 C C . THR A 1 104 ? 0.469 7.608 -19.905 1.00 90.38 104 THR A C 1
ATOM 816 O O . THR A 1 104 ? 1.309 6.765 -19.582 1.00 90.38 104 THR A O 1
ATOM 819 N N . LEU A 1 105 ? 0.194 7.896 -21.175 1.00 92.50 105 LEU A N 1
ATOM 820 C CA . LEU A 1 105 ? 0.991 7.402 -22.290 1.00 92.50 105 LEU A CA 1
ATOM 821 C C . LEU A 1 105 ? 2.227 8.289 -22.469 1.00 92.50 105 LEU A C 1
ATOM 823 O O . LEU A 1 105 ? 2.106 9.509 -22.592 1.00 92.50 105 LEU A O 1
ATOM 827 N N . TYR A 1 106 ? 3.397 7.667 -22.538 1.00 92.25 106 TYR A N 1
ATOM 828 C CA . TYR A 1 106 ? 4.672 8.323 -22.791 1.00 92.25 106 TYR A CA 1
ATOM 829 C C . TYR A 1 106 ? 5.313 7.731 -24.033 1.00 92.25 106 TYR A C 1
ATOM 831 O O . TYR A 1 106 ? 5.460 6.517 -24.134 1.00 92.25 106 TYR A O 1
ATOM 839 N N . ASN A 1 107 ? 5.703 8.581 -24.975 1.00 90.56 107 ASN A N 1
ATOM 840 C CA . ASN A 1 107 ? 6.446 8.147 -26.150 1.00 90.56 107 ASN A CA 1
ATOM 841 C C . ASN A 1 107 ? 7.952 8.311 -25.939 1.00 90.56 107 ASN A C 1
ATOM 843 O O . ASN A 1 107 ? 8.405 9.144 -25.158 1.00 90.56 107 ASN A O 1
ATOM 847 N N . PHE A 1 108 ? 8.709 7.514 -26.678 1.00 89.12 108 PHE A N 1
ATOM 848 C CA . PHE A 1 108 ? 10.157 7.574 -26.773 1.00 89.12 108 PHE A CA 1
ATOM 849 C C . PHE A 1 108 ? 10.598 8.488 -27.919 1.00 89.12 108 PHE A C 1
ATOM 851 O O . PHE A 1 108 ? 11.729 8.370 -28.379 1.00 89.12 108 PHE A O 1
ATOM 858 N N . ASN A 1 109 ? 9.747 9.392 -28.427 1.00 87.44 109 ASN A N 1
ATOM 859 C CA . ASN A 1 109 ? 10.140 10.232 -29.556 1.00 87.44 109 ASN A CA 1
ATOM 860 C C . ASN A 1 109 ? 11.420 10.998 -29.214 1.00 87.44 109 ASN A C 1
ATOM 862 O O . ASN A 1 109 ? 11.549 11.595 -28.145 1.00 87.44 109 ASN A O 1
ATOM 866 N N . HIS A 1 110 ? 12.369 10.967 -30.149 1.00 88.62 110 HIS A N 1
ATOM 867 C CA . HIS A 1 110 ? 13.702 11.555 -30.003 1.00 88.62 110 HIS A CA 1
ATOM 868 C C . HIS A 1 110 ? 14.594 10.925 -28.927 1.00 88.62 110 HIS A C 1
ATOM 870 O O . HIS A 1 110 ? 15.702 11.413 -28.707 1.00 88.62 110 HIS A O 1
ATOM 876 N N . TRP A 1 111 ? 14.171 9.845 -28.273 1.00 91.19 111 TRP A N 1
ATOM 877 C CA . TRP A 1 111 ? 15.089 8.992 -27.529 1.00 91.19 111 TRP A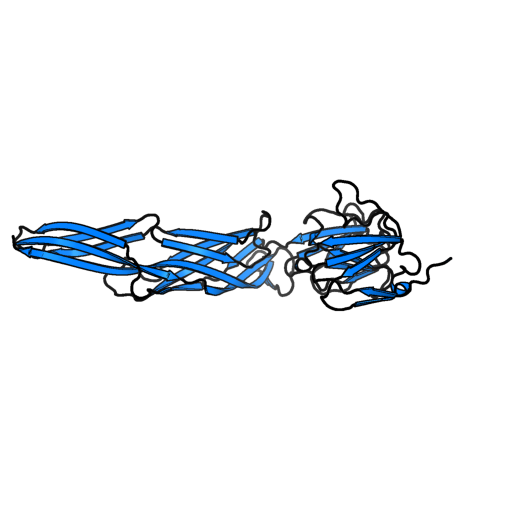 CA 1
ATOM 878 C C . TRP A 1 111 ? 15.918 8.188 -28.528 1.00 91.19 111 TRP A C 1
ATOM 880 O O . TRP A 1 111 ? 15.409 7.785 -29.576 1.00 91.19 111 TRP A O 1
ATOM 890 N N . TRP A 1 112 ? 17.172 7.887 -28.189 1.00 89.00 112 TRP A N 1
ATOM 891 C CA . TRP A 1 112 ? 18.016 7.053 -29.052 1.00 89.00 112 TRP A CA 1
ATOM 892 C C . TRP A 1 112 ? 17.398 5.683 -29.359 1.00 89.00 112 TRP A C 1
ATOM 894 O O . TRP A 1 112 ? 17.593 5.148 -30.450 1.00 89.00 112 TRP A O 1
ATOM 904 N N . LEU A 1 113 ? 16.641 5.143 -28.399 1.00 86.75 113 LEU A N 1
ATOM 905 C CA . LEU A 1 113 ? 16.003 3.832 -28.472 1.00 86.75 113 LEU A CA 1
ATOM 906 C C . LEU A 1 113 ? 14.674 3.817 -29.244 1.00 86.75 113 LEU A C 1
ATOM 908 O O . LEU A 1 113 ? 14.093 2.744 -29.395 1.00 86.75 113 LEU A O 1
ATOM 912 N N . ASN A 1 114 ? 14.176 4.960 -29.725 1.00 87.25 114 ASN A N 1
ATOM 913 C CA . ASN A 1 114 ? 12.917 5.000 -30.466 1.00 87.25 114 ASN A CA 1
ATOM 914 C C . ASN A 1 114 ? 12.978 4.102 -31.705 1.00 87.25 114 ASN A C 1
ATOM 916 O O . ASN A 1 114 ? 13.861 4.294 -32.540 1.00 87.25 114 ASN A O 1
ATOM 920 N N . ASP A 1 115 ? 12.057 3.144 -31.817 1.00 83.56 115 ASP A N 1
ATOM 921 C CA . ASP A 1 115 ? 12.040 2.133 -32.884 1.00 83.56 115 ASP A CA 1
ATOM 922 C C . ASP A 1 115 ? 13.335 1.307 -32.969 1.00 83.56 115 ASP A C 1
ATOM 924 O O . ASP A 1 115 ? 13.672 0.794 -34.027 1.00 83.56 115 ASP A O 1
ATOM 928 N N . LYS A 1 116 ? 14.087 1.182 -31.869 1.00 87.44 116 LYS A N 1
ATOM 929 C CA . LYS A 1 116 ? 15.288 0.332 -31.784 1.00 87.44 116 LYS A CA 1
ATOM 930 C C . LYS A 1 116 ? 15.268 -0.631 -30.605 1.00 87.44 116 LYS A C 1
ATOM 932 O O . LYS A 1 116 ? 16.233 -1.341 -30.372 1.00 87.44 116 LYS A O 1
ATOM 937 N N . ILE A 1 117 ? 14.216 -0.626 -29.784 1.00 88.38 117 ILE A N 1
ATOM 938 C CA . ILE A 1 117 ? 14.149 -1.537 -28.637 1.00 88.38 117 ILE A CA 1
ATOM 939 C C . ILE A 1 117 ? 13.896 -2.947 -29.160 1.00 88.38 117 ILE A C 1
ATOM 941 O O . ILE A 1 117 ? 12.800 -3.248 -29.649 1.00 88.38 117 ILE A O 1
ATOM 945 N N . SER A 1 118 ? 14.903 -3.803 -28.996 1.00 85.69 118 SER A N 1
ATOM 946 C CA . SER A 1 118 ? 14.853 -5.199 -29.406 1.00 85.69 118 SER A CA 1
ATOM 947 C C . SER A 1 118 ? 14.664 -6.179 -28.256 1.00 85.69 118 SER A C 1
ATOM 949 O O . SER A 1 118 ? 14.114 -7.257 -28.470 1.00 85.69 118 SER A O 1
ATOM 951 N N . SER A 1 119 ? 15.068 -5.841 -27.028 1.00 86.94 119 SER A N 1
ATOM 952 C CA . SER A 1 119 ? 14.767 -6.684 -25.866 1.00 86.94 119 SER A CA 1
ATOM 953 C C . SER A 1 119 ? 14.466 -5.892 -24.602 1.00 86.94 119 SER A C 1
ATOM 955 O O . SER A 1 119 ? 14.837 -4.727 -24.468 1.00 86.94 119 SER A O 1
ATOM 957 N N . LEU A 1 120 ? 13.746 -6.514 -23.668 1.00 87.75 120 LEU A N 1
ATOM 958 C CA . LEU A 1 120 ? 13.396 -5.894 -22.391 1.00 87.75 120 LEU A CA 1
ATOM 959 C C . LEU A 1 120 ? 13.329 -6.901 -21.241 1.00 87.75 120 LEU A C 1
ATOM 961 O O . LEU A 1 120 ? 12.940 -8.056 -21.434 1.00 87.75 120 LEU A O 1
ATOM 965 N N . ARG A 1 121 ? 13.680 -6.446 -20.032 1.00 85.06 121 ARG A N 1
ATOM 966 C CA . ARG A 1 121 ? 13.558 -7.220 -18.785 1.00 85.06 121 ARG A CA 1
ATOM 967 C C . ARG A 1 121 ? 13.018 -6.359 -17.649 1.00 85.06 121 ARG A C 1
ATOM 969 O O . ARG A 1 121 ? 13.274 -5.160 -17.572 1.00 85.06 121 ARG A O 1
ATOM 976 N N . TRP A 1 122 ? 12.283 -6.988 -16.742 1.00 82.44 122 TRP A N 1
ATOM 977 C CA . TRP A 1 122 ? 11.588 -6.292 -15.659 1.00 82.44 122 TRP A CA 1
ATOM 978 C C . TRP A 1 122 ? 11.538 -7.161 -14.400 1.00 82.44 122 TRP A C 1
ATOM 980 O O . TRP A 1 122 ? 10.519 -7.733 -14.012 1.00 82.44 122 TRP A O 1
ATOM 990 N N . GLN A 1 123 ? 12.684 -7.295 -13.738 1.00 72.44 123 GLN A N 1
ATOM 991 C CA . GLN A 1 123 ? 12.782 -8.112 -12.522 1.00 72.44 123 GLN A CA 1
ATOM 992 C C . GLN A 1 123 ? 12.229 -7.397 -11.282 1.00 72.44 123 GLN A C 1
ATOM 994 O O . GLN A 1 123 ? 11.844 -8.050 -10.313 1.00 72.44 123 GLN A O 1
ATOM 999 N N . SER A 1 124 ? 12.179 -6.063 -11.317 1.00 72.69 124 SER A N 1
ATOM 1000 C CA . SER A 1 124 ? 11.805 -5.219 -10.183 1.00 72.69 124 SER A CA 1
ATOM 1001 C C . SER A 1 124 ? 10.363 -4.719 -10.220 1.00 72.69 124 SER A C 1
ATOM 1003 O O . SER A 1 124 ? 9.953 -4.081 -9.254 1.00 72.69 124 SER A O 1
ATOM 1005 N N . LEU A 1 125 ? 9.585 -5.001 -11.277 1.00 74.56 125 LEU A N 1
ATOM 1006 C CA . LEU A 1 125 ? 8.164 -4.644 -11.283 1.00 74.56 125 LEU A CA 1
ATOM 1007 C C . LEU A 1 125 ? 7.465 -5.283 -10.088 1.00 74.56 125 LEU A C 1
ATOM 1009 O O . LEU A 1 125 ? 7.569 -6.497 -9.849 1.00 74.56 125 LEU A O 1
ATOM 1013 N N . LEU A 1 126 ? 6.772 -4.439 -9.326 1.00 72.44 126 LEU A N 1
ATOM 1014 C CA . LEU A 1 126 ? 6.035 -4.911 -8.180 1.00 72.44 126 LEU A CA 1
ATOM 1015 C C . LEU A 1 126 ? 4.894 -5.800 -8.639 1.00 72.44 126 LEU A C 1
ATOM 1017 O O . LEU A 1 126 ? 4.336 -5.690 -9.733 1.00 72.44 126 LEU A O 1
ATOM 1021 N N . ASP A 1 127 ? 4.532 -6.691 -7.733 1.00 66.25 127 ASP A N 1
ATOM 1022 C CA . ASP A 1 127 ? 3.278 -7.390 -7.864 1.00 66.25 127 ASP A CA 1
ATOM 1023 C C . ASP A 1 127 ? 2.132 -6.361 -7.849 1.00 66.25 127 ASP A C 1
ATOM 1025 O O . ASP A 1 127 ? 2.179 -5.439 -7.041 1.00 66.25 127 ASP A O 1
ATOM 1029 N N . ARG A 1 128 ? 1.127 -6.499 -8.729 1.00 74.25 128 ARG A N 1
ATOM 1030 C CA . ARG A 1 128 ? 0.041 -5.508 -8.958 1.00 74.25 128 ARG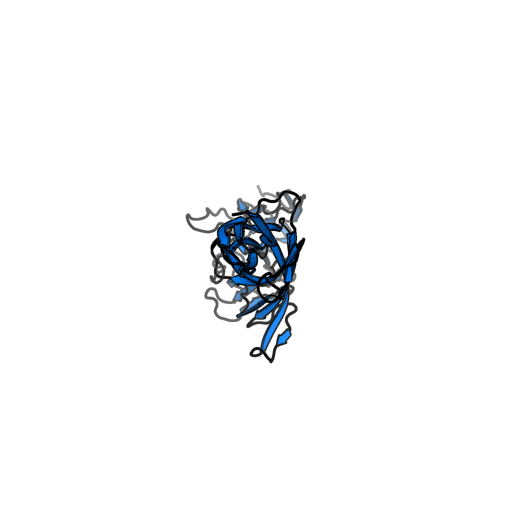 A CA 1
ATOM 1031 C C . ARG A 1 128 ? 0.441 -4.245 -9.725 1.00 74.25 128 ARG A C 1
ATOM 1033 O O . ARG A 1 128 ? -0.095 -3.165 -9.486 1.00 74.25 128 ARG A O 1
ATOM 1040 N N . GLN A 1 129 ? 1.344 -4.372 -10.681 1.00 80.31 129 GLN A N 1
ATOM 1041 C CA . GLN A 1 129 ? 1.564 -3.355 -11.703 1.00 80.31 129 GLN A CA 1
ATOM 1042 C C . GLN A 1 129 ? 1.471 -4.005 -13.078 1.00 80.31 129 GLN A C 1
ATOM 1044 O O . GLN A 1 129 ? 1.883 -5.152 -13.260 1.00 80.31 129 GLN A O 1
ATOM 1049 N N . THR A 1 130 ? 0.951 -3.255 -14.037 1.00 81.75 130 THR A N 1
ATOM 1050 C CA . THR A 1 130 ? 1.060 -3.566 -15.460 1.00 81.75 130 THR A CA 1
ATOM 1051 C C . THR A 1 130 ? 1.789 -2.447 -16.152 1.00 81.75 130 THR A C 1
ATOM 1053 O O . THR A 1 130 ? 1.534 -1.277 -15.876 1.00 81.75 130 THR A O 1
ATOM 1056 N N . ALA A 1 131 ? 2.648 -2.807 -17.092 1.00 86.88 131 ALA A N 1
ATOM 1057 C CA . ALA A 1 131 ? 3.105 -1.878 -18.106 1.00 86.88 131 ALA A CA 1
ATOM 1058 C C . ALA A 1 131 ? 2.662 -2.386 -19.470 1.00 86.88 131 ALA A C 1
ATOM 1060 O O . ALA A 1 131 ? 2.572 -3.592 -19.691 1.00 86.88 131 ALA A O 1
ATOM 1061 N N . VAL A 1 132 ? 2.356 -1.470 -20.372 1.00 87.88 132 VAL A N 1
ATOM 1062 C CA . VAL A 1 132 ? 2.039 -1.794 -21.757 1.00 87.88 132 VAL A CA 1
ATOM 1063 C C . VAL A 1 132 ? 2.977 -0.986 -22.627 1.00 87.88 132 VAL A C 1
ATOM 1065 O O . VAL A 1 132 ? 3.064 0.227 -22.451 1.00 87.88 132 VAL A O 1
ATOM 1068 N N . LEU A 1 133 ? 3.704 -1.655 -23.517 1.00 88.88 133 LEU A N 1
ATOM 1069 C CA . LEU A 1 133 ? 4.530 -1.002 -24.531 1.00 88.88 133 LEU A CA 1
ATOM 1070 C C . LEU A 1 133 ? 3.845 -1.144 -25.882 1.00 88.88 133 LEU A C 1
ATOM 1072 O O . LEU A 1 133 ? 3.256 -2.190 -26.161 1.00 88.88 133 LEU A O 1
ATOM 1076 N N . PHE A 1 134 ? 3.928 -0.101 -26.699 1.00 89.62 134 PHE A N 1
ATOM 1077 C CA . PHE A 1 134 ? 3.234 -0.018 -27.978 1.00 89.62 134 PHE A CA 1
ATOM 1078 C C . PHE A 1 134 ? 4.203 0.261 -29.116 1.00 89.62 134 PHE A C 1
ATOM 1080 O O . PHE A 1 134 ? 5.242 0.904 -28.929 1.00 89.62 134 PHE A O 1
ATOM 1087 N N . ASP A 1 135 ? 3.790 -0.179 -30.300 1.00 89.12 135 ASP A N 1
ATOM 1088 C CA . ASP A 1 135 ? 4.519 0.043 -31.544 1.00 89.12 135 ASP A CA 1
ATOM 1089 C C . ASP A 1 135 ? 4.417 1.465 -32.094 1.00 89.12 135 ASP A C 1
ATOM 1091 O O . ASP A 1 135 ? 5.190 1.848 -32.959 1.00 89.12 135 ASP A O 1
ATOM 1095 N N . ASN A 1 136 ? 3.425 2.237 -31.650 1.00 89.12 136 ASN A N 1
ATOM 1096 C CA . ASN A 1 136 ? 3.229 3.605 -32.109 1.00 89.12 136 ASN A CA 1
ATOM 1097 C C . ASN A 1 136 ? 3.309 4.581 -30.934 1.00 89.12 136 ASN A C 1
ATOM 1099 O O . ASN A 1 136 ? 2.937 4.271 -29.798 1.00 89.12 136 ASN A O 1
ATOM 1103 N N . GLY A 1 137 ? 3.749 5.809 -31.216 1.00 88.38 137 GLY A N 1
ATOM 1104 C CA . GLY A 1 137 ? 3.880 6.876 -30.217 1.00 88.38 137 GLY A CA 1
ATOM 1105 C C . GLY A 1 137 ? 2.555 7.355 -29.603 1.00 88.38 137 GLY A C 1
ATOM 1106 O O . GLY A 1 137 ? 2.571 8.020 -28.570 1.00 88.38 137 GLY A O 1
ATOM 1107 N N . ASP A 1 138 ? 1.418 7.027 -30.221 1.00 90.69 138 ASP A N 1
ATOM 1108 C CA . ASP A 1 138 ? 0.061 7.374 -29.774 1.00 90.69 138 ASP A CA 1
ATOM 1109 C C . ASP A 1 138 ? -0.642 6.243 -28.999 1.00 90.69 138 ASP A C 1
ATOM 1111 O O . ASP A 1 138 ? -1.804 6.385 -28.618 1.00 90.69 138 ASP A O 1
ATOM 1115 N N . GLY A 1 139 ? 0.059 5.132 -28.745 1.00 87.75 139 GLY A N 1
ATOM 1116 C CA . GLY A 1 139 ? -0.479 3.978 -28.024 1.00 87.75 139 GLY A CA 1
ATOM 1117 C C . GLY A 1 139 ? -1.356 3.065 -28.886 1.00 87.75 139 GLY A C 1
ATOM 1118 O O . GLY A 1 139 ? -2.024 2.175 -28.360 1.00 87.75 139 GLY A O 1
ATOM 1119 N N . SER A 1 140 ? -1.386 3.274 -30.205 1.00 88.38 140 SER A N 1
ATOM 1120 C CA . SER A 1 140 ? -2.021 2.360 -31.157 1.00 88.38 140 SER A CA 1
ATOM 1121 C C . SER A 1 140 ? -1.053 1.268 -31.644 1.00 88.38 140 SER A C 1
ATOM 1123 O O . SER A 1 140 ? 0.125 1.246 -31.286 1.00 88.38 140 SER A O 1
ATOM 1125 N N . GLY A 1 141 ? -1.550 0.363 -32.491 1.00 86.38 141 GLY A N 1
ATOM 1126 C CA . GLY A 1 141 ? -0.758 -0.722 -33.074 1.00 86.38 141 GLY A CA 1
ATOM 1127 C C . GLY A 1 141 ? -0.699 -1.965 -32.190 1.00 86.38 141 GLY A C 1
ATOM 1128 O O . GLY A 1 141 ? -1.549 -2.163 -31.315 1.00 86.38 141 GLY A O 1
ATOM 1129 N N . ASP A 1 142 ? 0.287 -2.825 -32.447 1.00 84.62 142 ASP A N 1
ATOM 1130 C CA . ASP A 1 142 ? 0.514 -3.969 -31.573 1.00 84.62 142 ASP A CA 1
ATOM 1131 C C . ASP A 1 142 ? 1.030 -3.493 -30.215 1.00 84.62 142 ASP A C 1
ATOM 1133 O O . ASP A 1 142 ? 1.730 -2.483 -30.100 1.00 84.62 142 ASP A O 1
ATOM 1137 N N . ASN A 1 143 ? 0.711 -4.266 -29.180 1.00 84.31 143 ASN A N 1
ATOM 1138 C CA . ASN A 1 143 ? 1.177 -3.993 -27.835 1.00 84.31 143 ASN A CA 1
ATOM 1139 C C . ASN A 1 143 ? 1.762 -5.232 -27.160 1.00 84.31 143 ASN A C 1
ATOM 1141 O O . ASN A 1 143 ? 1.483 -6.379 -27.520 1.00 84.31 143 ASN A O 1
ATOM 1145 N N . LEU A 1 144 ? 2.599 -4.963 -26.165 1.00 81.06 144 LEU A N 1
ATOM 1146 C CA . LEU A 1 144 ? 3.122 -5.939 -25.231 1.00 81.06 144 LEU A CA 1
ATOM 1147 C C . LEU A 1 144 ? 2.625 -5.584 -23.836 1.00 81.06 144 LEU A C 1
ATOM 1149 O O . LEU A 1 144 ? 3.033 -4.571 -23.272 1.00 81.06 144 LEU A O 1
ATOM 1153 N N . ILE A 1 145 ? 1.791 -6.450 -23.266 1.00 78.25 145 ILE A N 1
ATOM 1154 C CA . ILE A 1 145 ? 1.390 -6.349 -21.865 1.00 78.25 145 ILE A CA 1
ATOM 1155 C C . ILE A 1 145 ? 2.450 -7.043 -21.017 1.00 78.25 145 ILE A C 1
ATOM 1157 O O . ILE A 1 145 ? 2.641 -8.258 -21.074 1.00 78.25 145 ILE A O 1
ATOM 1161 N N . ILE A 1 146 ? 3.133 -6.247 -20.213 1.00 73.94 146 ILE A N 1
ATOM 1162 C CA . ILE A 1 146 ? 4.139 -6.689 -19.268 1.00 73.94 146 ILE A CA 1
ATOM 1163 C C . ILE A 1 146 ? 3.454 -7.098 -17.965 1.00 73.94 146 ILE A C 1
ATOM 1165 O O . ILE A 1 146 ? 2.932 -6.267 -17.218 1.00 73.94 146 ILE A O 1
ATOM 1169 N N . LEU A 1 147 ? 3.528 -8.397 -17.679 1.00 62.81 147 LEU A N 1
ATOM 1170 C CA . LEU A 1 147 ? 3.246 -9.004 -16.380 1.00 62.81 147 LEU A CA 1
ATOM 1171 C C . LEU A 1 147 ? 4.552 -9.623 -15.858 1.00 62.81 147 LEU A C 1
ATOM 1173 O O . LEU A 1 147 ? 5.381 -10.082 -16.641 1.00 62.81 147 LEU A O 1
ATOM 1177 N N . LYS A 1 148 ? 4.787 -9.569 -14.545 1.00 60.19 148 LYS A N 1
ATOM 1178 C CA . LYS A 1 148 ? 6.056 -9.940 -13.886 1.00 60.19 148 LYS A CA 1
ATOM 1179 C C . LYS A 1 148 ? 6.719 -11.215 -14.452 1.00 60.19 148 LYS A C 1
ATOM 1181 O O . LYS A 1 148 ? 6.085 -12.263 -14.510 1.00 60.19 148 LYS A O 1
ATOM 1186 N N . GLY A 1 149 ? 8.023 -11.138 -14.746 1.00 49.06 149 GLY A N 1
ATOM 1187 C CA . GLY A 1 149 ? 8.887 -12.315 -14.920 1.00 49.06 149 GLY A CA 1
ATOM 1188 C C . GLY A 1 149 ? 9.002 -12.898 -16.331 1.00 49.06 149 GLY A C 1
ATOM 1189 O O . GLY A 1 149 ? 9.309 -14.082 -16.444 1.00 49.06 149 GLY A O 1
ATOM 1190 N N . MET A 1 150 ? 8.783 -12.112 -17.388 1.00 56.97 150 MET A N 1
ATOM 1191 C CA . MET A 1 150 ? 9.087 -12.553 -18.754 1.00 56.97 150 MET A CA 1
ATOM 1192 C C . MET A 1 150 ? 10.225 -11.736 -19.370 1.00 56.97 150 MET A C 1
ATOM 1194 O O . MET A 1 150 ? 10.619 -10.686 -18.868 1.00 56.97 150 MET A O 1
ATOM 1198 N N . GLU A 1 151 ? 10.766 -12.282 -20.447 1.00 64.31 151 GLU A N 1
ATOM 1199 C CA . GLU A 1 151 ? 11.752 -11.680 -21.331 1.00 64.31 151 GLU A CA 1
ATOM 1200 C C . GLU A 1 151 ? 11.115 -11.635 -22.718 1.00 64.31 151 GLU A C 1
ATOM 1202 O O . GLU A 1 151 ? 10.415 -12.575 -23.108 1.00 64.31 151 GLU A O 1
ATOM 1207 N N . TYR A 1 152 ? 11.304 -10.544 -23.451 1.00 69.31 152 TYR A N 1
ATOM 1208 C CA . TYR A 1 152 ? 10.660 -10.373 -24.748 1.00 69.31 152 TYR A CA 1
ATOM 1209 C C . TYR A 1 152 ? 11.644 -9.817 -25.766 1.00 69.31 152 TYR A C 1
ATOM 1211 O O . TYR A 1 152 ? 12.320 -8.833 -25.474 1.00 69.31 152 TYR A O 1
ATOM 1219 N N . ASN A 1 153 ? 11.689 -10.446 -26.944 1.00 65.12 153 ASN A N 1
ATOM 1220 C CA . ASN A 1 153 ? 12.448 -9.983 -28.100 1.00 65.12 153 ASN A CA 1
ATOM 1221 C C . ASN A 1 153 ? 11.469 -9.483 -29.172 1.00 65.12 153 ASN A C 1
ATOM 1223 O O . ASN A 1 153 ? 10.562 -10.217 -29.576 1.00 65.12 153 ASN A O 1
ATOM 1227 N N . ARG A 1 154 ? 11.655 -8.249 -29.642 1.00 67.06 154 ARG A N 1
ATOM 1228 C CA . ARG A 1 154 ? 10.942 -7.666 -30.789 1.00 67.06 154 ARG A CA 1
ATOM 1229 C C . ARG A 1 154 ? 11.969 -7.109 -31.768 1.00 67.06 154 ARG A C 1
ATOM 1231 O O . ARG A 1 154 ? 13.078 -6.811 -31.380 1.00 67.06 154 ARG A O 1
ATOM 1238 N N . ASN A 1 155 ? 11.611 -6.980 -33.037 1.00 71.25 155 ASN A N 1
ATOM 1239 C CA . ASN A 1 155 ? 12.523 -6.480 -34.065 1.00 71.25 155 ASN A CA 1
ATOM 1240 C C . ASN A 1 155 ? 12.328 -4.970 -34.257 1.00 71.25 155 ASN A C 1
ATOM 1242 O O . ASN A 1 155 ? 11.697 -4.585 -35.242 1.00 71.25 155 ASN A O 1
ATOM 1246 N N . ASP A 1 156 ? 12.820 -4.161 -33.313 1.00 75.75 156 ASP A N 1
ATOM 1247 C CA . ASP A 1 156 ? 12.941 -2.701 -33.465 1.00 75.75 156 ASP A CA 1
ATOM 1248 C C . ASP A 1 156 ? 11.604 -1.975 -33.694 1.00 75.75 156 ASP A C 1
ATOM 1250 O O . ASP A 1 156 ? 11.365 -1.383 -34.744 1.00 75.75 156 ASP A O 1
ATOM 1254 N N . LYS A 1 157 ? 10.674 -2.077 -32.733 1.00 78.81 157 LYS A N 1
ATOM 1255 C CA . LYS A 1 157 ? 9.315 -1.521 -32.916 1.00 78.81 157 LYS A CA 1
ATOM 1256 C C . LYS A 1 157 ? 8.734 -0.718 -31.765 1.00 78.81 157 LYS A C 1
ATOM 1258 O O . LYS A 1 157 ? 7.696 -0.122 -31.966 1.00 78.81 157 LYS A O 1
ATOM 1263 N N . LEU A 1 158 ? 9.317 -0.727 -30.567 1.00 86.50 158 LEU A N 1
ATOM 1264 C CA . LEU A 1 158 ? 8.655 -0.098 -29.418 1.00 86.50 158 LEU A CA 1
ATOM 1265 C C . LEU A 1 158 ? 8.921 1.413 -29.383 1.00 86.50 158 LEU A C 1
ATOM 1267 O O . LEU A 1 158 ? 10.074 1.847 -29.369 1.00 86.50 158 LEU A O 1
ATOM 1271 N N . THR A 1 159 ? 7.843 2.191 -29.299 1.00 89.50 159 THR A N 1
ATOM 1272 C CA . THR A 1 159 ? 7.850 3.659 -29.475 1.00 89.50 159 THR A CA 1
ATOM 1273 C C . THR A 1 159 ? 7.152 4.371 -28.319 1.00 89.50 159 THR A C 1
ATOM 1275 O O . THR A 1 159 ? 7.349 5.566 -28.108 1.00 89.50 159 THR A O 1
ATOM 1278 N N . SER A 1 160 ? 6.324 3.678 -27.536 1.00 91.81 160 SER A N 1
ATOM 1279 C CA . SER A 1 160 ? 5.706 4.261 -26.343 1.00 91.81 160 SER A CA 1
ATOM 1280 C C . SER A 1 160 ? 5.424 3.233 -25.258 1.00 91.81 160 SER A C 1
ATOM 1282 O O . SER A 1 160 ? 5.476 2.022 -25.484 1.00 91.81 160 SER A O 1
ATOM 1284 N N . PHE A 1 161 ? 5.129 3.726 -24.059 1.00 92.25 161 PHE A N 1
ATOM 1285 C CA . PHE A 1 161 ? 4.694 2.917 -22.939 1.00 92.25 161 PHE A CA 1
ATOM 1286 C C . PHE A 1 161 ? 3.658 3.640 -22.079 1.00 92.25 161 PHE A C 1
ATOM 1288 O O . PHE A 1 161 ? 3.586 4.867 -22.021 1.00 92.25 161 PHE A O 1
ATOM 1295 N N . THR A 1 162 ? 2.880 2.855 -21.351 1.00 91.69 162 THR A N 1
ATOM 1296 C CA . THR A 1 162 ? 2.124 3.310 -20.188 1.00 91.69 162 THR A CA 1
ATOM 1297 C C . THR A 1 162 ? 2.289 2.296 -19.068 1.00 91.69 162 THR A C 1
ATOM 1299 O O . THR A 1 162 ? 2.654 1.142 -19.305 1.00 91.69 162 THR A O 1
ATOM 1302 N N . TRP A 1 163 ? 2.035 2.713 -17.837 1.00 89.19 163 TRP A N 1
ATOM 1303 C CA . TRP A 1 163 ? 2.001 1.801 -16.707 1.00 89.19 163 TRP A CA 1
ATOM 1304 C C . TRP A 1 163 ? 0.866 2.167 -15.769 1.00 89.19 163 TRP A C 1
ATOM 1306 O O . TRP A 1 163 ? 0.516 3.337 -15.624 1.00 89.19 163 TRP A O 1
ATOM 1316 N N . GLU A 1 164 ? 0.304 1.166 -15.108 1.00 85.75 164 GLU A N 1
ATOM 1317 C CA . GLU A 1 164 ? -0.788 1.348 -14.165 1.00 85.75 164 GLU A CA 1
ATOM 1318 C C . GLU A 1 164 ? -0.616 0.428 -12.953 1.00 85.75 164 GLU A C 1
ATOM 1320 O O . GLU A 1 164 ? -0.221 -0.735 -13.100 1.00 85.75 164 GLU A O 1
ATOM 1325 N N . PRO A 1 165 ? -0.909 0.916 -11.735 1.00 79.62 165 PRO A N 1
ATOM 1326 C CA . PRO A 1 165 ? -1.131 0.030 -10.609 1.00 79.62 165 PRO A CA 1
ATOM 1327 C C . PRO A 1 165 ? -2.423 -0.759 -10.843 1.00 79.62 165 PRO A C 1
ATOM 1329 O O . PRO A 1 165 ? -3.470 -0.200 -11.170 1.00 79.62 165 PRO A O 1
ATOM 1332 N N . LEU A 1 166 ? -2.369 -2.065 -10.622 1.00 80.75 166 LEU A N 1
ATOM 1333 C CA . LEU A 1 166 ? -3.536 -2.926 -10.703 1.00 80.75 166 LEU A CA 1
ATOM 1334 C C . LEU A 1 166 ? -4.376 -2.780 -9.442 1.00 80.75 166 LEU A C 1
ATOM 1336 O O . LEU A 1 166 ? -4.014 -3.250 -8.361 1.00 80.75 166 LEU A O 1
ATOM 1340 N N . THR A 1 167 ? -5.536 -2.158 -9.611 1.00 82.75 167 THR A N 1
ATOM 1341 C CA . THR A 1 167 ? -6.543 -2.058 -8.558 1.00 82.75 167 THR A CA 1
ATOM 1342 C C . THR A 1 167 ? -7.454 -3.285 -8.620 1.00 82.75 167 THR A C 1
ATOM 1344 O O . THR A 1 167 ? -7.972 -3.592 -9.696 1.00 82.75 167 THR A O 1
ATOM 1347 N N . PRO A 1 168 ? -7.661 -4.014 -7.508 1.00 88.44 168 PRO A N 1
ATOM 1348 C CA . PRO A 1 168 ? -8.627 -5.102 -7.493 1.00 88.44 168 PRO A CA 1
ATOM 1349 C C . PRO A 1 168 ? -10.037 -4.554 -7.760 1.00 88.44 168 PRO A C 1
ATOM 1351 O O . PRO A 1 168 ? -10.454 -3.563 -7.165 1.00 88.44 168 PRO A O 1
ATOM 1354 N N . VAL A 1 169 ? -10.789 -5.227 -8.630 1.00 89.94 169 VAL A N 1
ATOM 1355 C CA . VAL A 1 169 ? -12.204 -4.921 -8.914 1.00 89.94 169 VAL A CA 1
ATOM 1356 C C . VAL A 1 169 ? -13.074 -5.243 -7.697 1.00 89.94 169 VAL A C 1
ATOM 1358 O O . VAL A 1 169 ? -14.089 -4.598 -7.443 1.00 89.94 169 VAL A O 1
ATOM 1361 N N . LYS A 1 170 ? -12.658 -6.252 -6.930 1.00 89.75 170 LYS A N 1
ATOM 1362 C CA . LYS A 1 170 ? -13.289 -6.687 -5.689 1.00 89.75 170 LYS A CA 1
ATOM 1363 C C . LYS A 1 170 ? -12.210 -7.121 -4.708 1.00 89.75 170 LYS A C 1
ATOM 1365 O O . LYS A 1 170 ? -11.217 -7.734 -5.102 1.00 89.75 170 LYS A O 1
ATOM 1370 N N . GLU A 1 171 ? -12.428 -6.832 -3.433 1.00 91.69 171 GLU A N 1
ATOM 1371 C CA . GLU A 1 171 ? -11.559 -7.242 -2.335 1.00 91.69 171 GLU A CA 1
ATOM 1372 C C . GLU A 1 171 ? -12.400 -7.767 -1.170 1.00 91.69 171 GLU A C 1
ATOM 1374 O O . GLU A 1 171 ? -13.434 -7.193 -0.827 1.00 91.69 171 GLU A O 1
ATOM 1379 N N . VAL A 1 172 ? -11.935 -8.854 -0.555 1.00 90.44 172 VAL A N 1
ATOM 1380 C CA . VAL A 1 172 ? -12.455 -9.371 0.712 1.00 90.44 172 VAL A CA 1
ATOM 1381 C C . VAL A 1 172 ? -11.272 -9.695 1.616 1.00 90.44 172 VAL A C 1
ATOM 1383 O O . VAL A 1 172 ? -10.524 -10.634 1.353 1.00 90.44 172 VAL A O 1
ATOM 1386 N N . VAL A 1 173 ? -11.098 -8.927 2.691 1.00 90.94 173 VAL A N 1
ATOM 1387 C CA . VAL A 1 173 ? -10.080 -9.200 3.713 1.00 90.94 173 VAL A CA 1
ATOM 1388 C C . VAL A 1 173 ? -10.677 -10.113 4.778 1.00 90.94 173 VAL A C 1
ATOM 1390 O O . VAL A 1 173 ? -11.742 -9.826 5.326 1.00 90.94 173 VAL A O 1
ATOM 1393 N N . ALA A 1 174 ? -9.997 -11.217 5.079 1.00 90.62 174 ALA A N 1
ATOM 1394 C CA . ALA A 1 174 ? -10.420 -12.130 6.126 1.00 90.62 174 ALA A CA 1
ATOM 1395 C C . ALA A 1 174 ? -10.394 -11.415 7.494 1.00 90.62 174 ALA A C 1
ATOM 1397 O O . ALA A 1 174 ? -9.411 -10.735 7.820 1.00 90.62 174 ALA A O 1
ATOM 1398 N N . PRO A 1 175 ? -11.457 -11.550 8.307 1.00 89.38 175 PRO A N 1
ATOM 1399 C CA . PRO A 1 175 ? -11.499 -10.927 9.619 1.00 89.38 175 PRO A CA 1
ATOM 1400 C C . PRO A 1 175 ? -10.486 -11.583 10.561 1.00 89.38 175 PRO A C 1
ATOM 1402 O O . PRO A 1 175 ? -10.204 -12.778 10.460 1.00 89.38 175 PRO A O 1
ATOM 1405 N N . PHE A 1 176 ? -9.984 -10.820 11.526 1.00 87.88 176 PHE A N 1
ATOM 1406 C CA . PHE A 1 176 ? -9.090 -11.320 12.575 1.00 87.88 176 PHE A CA 1
ATOM 1407 C C . PHE A 1 176 ? -9.531 -10.822 13.953 1.00 87.88 176 PHE A C 1
ATOM 1409 O O . PHE A 1 176 ? -10.391 -9.951 14.062 1.00 87.88 176 PHE A O 1
ATOM 1416 N N . GLN A 1 177 ? -8.982 -11.415 15.012 1.00 87.56 177 GLN A N 1
ATOM 1417 C CA . GLN A 1 177 ? -9.339 -11.078 16.390 1.00 87.56 177 GLN A CA 1
ATOM 1418 C C . GLN A 1 177 ? -8.266 -10.213 17.037 1.00 87.56 177 GLN A C 1
ATOM 1420 O O . GLN A 1 177 ? -7.079 -10.518 16.935 1.00 87.56 177 GLN A O 1
ATOM 1425 N N . ILE A 1 178 ? -8.700 -9.177 17.750 1.00 85.38 178 ILE A N 1
ATOM 1426 C CA . ILE A 1 178 ? -7.852 -8.370 18.629 1.00 85.38 178 ILE A CA 1
ATOM 1427 C C . ILE A 1 178 ? -8.267 -8.589 20.077 1.00 85.38 178 ILE A C 1
ATOM 1429 O O . ILE A 1 178 ? -9.445 -8.814 20.360 1.00 85.38 178 ILE A O 1
ATOM 1433 N N . THR A 1 179 ? -7.309 -8.470 20.991 1.00 83.25 179 THR A N 1
ATOM 1434 C CA . THR A 1 179 ? -7.557 -8.591 22.428 1.00 83.25 179 THR A CA 1
ATOM 1435 C C . THR A 1 179 ? -7.064 -7.341 23.140 1.00 83.25 179 THR A C 1
ATOM 1437 O O . THR A 1 179 ? -5.876 -7.028 23.103 1.00 83.25 179 THR A O 1
ATOM 1440 N N . ALA A 1 180 ? -7.970 -6.636 23.815 1.00 81.50 180 ALA A N 1
ATOM 1441 C CA . ALA A 1 180 ? -7.608 -5.550 24.719 1.00 81.50 180 ALA A CA 1
ATOM 1442 C C . ALA A 1 180 ? -7.377 -6.127 26.116 1.00 81.50 180 ALA A C 1
ATOM 1444 O O . ALA A 1 180 ? -8.270 -6.778 26.662 1.00 81.50 180 ALA A O 1
ATOM 1445 N N . SER A 1 181 ? -6.200 -5.895 26.696 1.00 76.62 181 SER A N 1
ATOM 1446 C CA . SER A 1 181 ? -5.855 -6.364 28.041 1.00 76.62 181 SER A CA 1
ATOM 1447 C C . SER A 1 181 ? -5.771 -5.196 29.013 1.00 76.62 181 SER A C 1
ATOM 1449 O O . SER A 1 181 ? -5.439 -4.070 28.637 1.00 76.62 181 SER A O 1
ATOM 1451 N N . ASN A 1 182 ? -6.121 -5.447 30.271 1.00 68.94 182 ASN A N 1
ATOM 1452 C CA . ASN A 1 182 ? -6.143 -4.410 31.289 1.00 68.94 182 ASN A CA 1
ATOM 1453 C C . ASN A 1 182 ? -4.845 -4.452 32.118 1.00 68.94 182 ASN A C 1
ATOM 1455 O O . ASN A 1 182 ? -4.711 -5.339 32.964 1.00 68.94 182 ASN A O 1
ATOM 1459 N N . PRO A 1 183 ? -3.863 -3.554 31.901 1.00 60.25 183 PRO A N 1
ATOM 1460 C CA . PRO A 1 183 ? -2.729 -3.459 32.811 1.00 60.25 183 PRO A CA 1
ATOM 1461 C C . PRO A 1 183 ? -3.224 -2.995 34.189 1.00 60.25 183 PRO A C 1
ATOM 1463 O O . PRO A 1 183 ? -4.145 -2.182 34.286 1.00 60.25 183 PRO A O 1
ATOM 1466 N N . ALA A 1 184 ? -2.629 -3.516 35.263 1.00 54.16 184 ALA A N 1
ATOM 1467 C CA . ALA A 1 184 ? -2.986 -3.128 36.626 1.00 54.16 184 ALA A CA 1
ATOM 1468 C C . ALA A 1 184 ? -2.881 -1.599 36.805 1.00 54.16 184 ALA A C 1
ATOM 1470 O O . ALA A 1 184 ? -1.851 -1.010 36.478 1.00 54.16 184 ALA A O 1
ATOM 1471 N N . GLY A 1 185 ? -3.942 -0.964 37.320 1.00 54.97 185 GLY A N 1
ATOM 1472 C CA . GLY A 1 185 ? -3.993 0.486 37.555 1.00 54.97 185 GLY A CA 1
ATOM 1473 C C . GLY A 1 185 ? -4.463 1.338 36.367 1.00 54.97 185 GLY A C 1
ATOM 1474 O O . GLY A 1 185 ? -4.229 2.544 36.366 1.00 54.97 185 GLY A O 1
ATOM 1475 N N . SER A 1 186 ? -5.103 0.749 35.353 1.00 56.38 186 SER A N 1
ATOM 1476 C CA . SER A 1 186 ? -5.717 1.512 34.261 1.00 56.38 186 SER A CA 1
ATOM 1477 C C . SER A 1 186 ? -6.881 2.386 34.751 1.00 56.38 186 SER A C 1
ATOM 1479 O O . SER A 1 186 ? -7.711 1.974 35.566 1.00 56.38 186 SER A O 1
ATOM 1481 N N . ASN A 1 187 ? -6.949 3.614 34.231 1.00 62.03 187 ASN A N 1
ATOM 1482 C CA . ASN A 1 187 ? -8.067 4.517 34.478 1.00 62.03 187 ASN A CA 1
ATOM 1483 C C . ASN A 1 187 ? -9.348 3.929 33.867 1.00 62.03 187 ASN A C 1
ATOM 1485 O O . ASN A 1 187 ? -9.372 3.541 32.696 1.00 62.03 187 ASN A O 1
ATOM 1489 N N . GLY A 1 188 ? -10.408 3.863 34.669 1.00 77.25 188 GLY A N 1
ATOM 1490 C CA . GLY A 1 188 ? -11.742 3.473 34.227 1.00 77.25 188 GLY A CA 1
ATOM 1491 C C . GLY A 1 188 ? -12.653 4.678 34.017 1.00 77.25 188 GLY A C 1
ATOM 1492 O O . GLY A 1 188 ? -12.364 5.787 34.461 1.00 77.25 188 GLY A O 1
ATOM 1493 N N . LEU A 1 189 ? -13.770 4.448 33.340 1.00 86.19 189 LEU A N 1
ATOM 1494 C CA . LEU A 1 189 ? -14.901 5.366 33.316 1.00 86.19 189 LEU A CA 1
ATOM 1495 C C . LEU A 1 189 ? -15.828 5.027 34.487 1.00 86.19 189 LEU A C 1
ATOM 1497 O O . LEU A 1 189 ? -15.975 3.858 34.836 1.00 86.19 189 LEU A O 1
ATOM 1501 N N . GLU A 1 190 ? -16.461 6.033 35.078 1.00 89.50 190 GLU A N 1
ATOM 1502 C CA . GLU A 1 190 ? -17.383 5.857 36.201 1.00 89.50 190 GLU A CA 1
ATOM 1503 C C . GLU A 1 190 ? -18.708 6.565 35.919 1.00 89.50 190 GLU A C 1
ATOM 1505 O O . GLU A 1 190 ? -18.722 7.654 35.342 1.00 89.50 190 GLU A O 1
ATOM 1510 N N . GLU A 1 191 ? -19.806 5.946 36.351 1.00 91.50 191 GLU A N 1
ATOM 1511 C CA . GLU A 1 191 ? -21.112 6.585 36.487 1.00 91.50 191 GLU A CA 1
ATOM 1512 C C . GLU A 1 191 ? -21.665 6.327 37.893 1.00 91.50 191 GLU A C 1
ATOM 1514 O O . GLU A 1 191 ? -21.611 5.197 38.387 1.00 91.50 191 GLU A O 1
ATOM 1519 N N . VAL A 1 192 ? -22.218 7.362 38.529 1.00 92.31 192 VAL A N 1
ATOM 1520 C CA . VAL A 1 192 ? -22.711 7.297 39.911 1.00 92.31 192 VAL A CA 1
ATOM 1521 C C . VAL A 1 192 ? -24.186 7.664 39.961 1.00 92.31 192 VAL A C 1
ATOM 1523 O O . VAL A 1 192 ? -24.599 8.713 39.476 1.00 92.31 192 VAL A O 1
ATOM 1526 N N . TYR A 1 193 ? -24.982 6.816 40.605 1.00 93.56 193 TYR A N 1
ATOM 1527 C CA . TYR A 1 193 ? -26.395 7.054 40.854 1.00 93.56 193 TYR A CA 1
ATOM 1528 C C . TYR A 1 193 ? -26.685 7.059 42.354 1.00 93.56 193 TYR A C 1
ATOM 1530 O O . TYR A 1 193 ? -26.344 6.119 43.074 1.00 93.56 193 TYR A O 1
ATOM 1538 N N . HIS A 1 194 ? -27.355 8.107 42.821 1.00 94.62 194 HIS A N 1
ATOM 1539 C CA . HIS A 1 194 ? -27.784 8.238 44.209 1.00 94.62 194 HIS A CA 1
ATOM 1540 C C . HIS A 1 194 ? -29.293 8.046 44.316 1.00 94.62 194 HIS A C 1
ATOM 1542 O O . HIS A 1 194 ? -30.054 8.565 43.498 1.00 94.62 194 HIS A O 1
ATOM 1548 N N . GLY A 1 195 ? -29.733 7.349 45.360 1.00 93.88 195 GLY A N 1
ATOM 1549 C CA . GLY A 1 195 ? -31.152 7.146 45.607 1.00 93.88 195 GLY A CA 1
ATOM 1550 C C . GLY A 1 195 ? -31.468 6.775 47.047 1.00 93.88 195 GLY A C 1
ATOM 1551 O O . GLY A 1 195 ? -30.596 6.678 47.913 1.00 93.88 195 GLY A O 1
ATOM 1552 N N . VAL A 1 196 ? -32.760 6.597 47.302 1.00 95.50 196 VAL A N 1
ATOM 1553 C CA . VAL A 1 196 ? -33.293 6.187 48.599 1.00 95.50 196 VAL A CA 1
ATOM 1554 C C . VAL A 1 196 ? -34.309 5.083 48.365 1.00 95.50 196 VAL A C 1
ATOM 1556 O O . VAL A 1 196 ? -35.263 5.283 47.618 1.00 95.50 196 VAL A O 1
ATOM 1559 N N . ASN A 1 197 ? -34.116 3.941 49.019 1.00 96.00 197 ASN A N 1
ATOM 1560 C CA . ASN A 1 197 ? -35.137 2.913 49.135 1.00 96.00 197 ASN A CA 1
ATOM 1561 C C . ASN A 1 197 ? -35.803 3.064 50.507 1.00 96.00 197 ASN A C 1
ATOM 1563 O O . ASN A 1 197 ? -35.291 2.589 51.516 1.00 96.00 197 ASN A O 1
ATOM 1567 N N . ASN A 1 198 ? -36.938 3.758 50.544 1.00 94.94 198 ASN A N 1
ATOM 1568 C CA . ASN A 1 198 ? -37.759 3.940 51.745 1.00 94.94 198 ASN A CA 1
ATOM 1569 C C . ASN A 1 198 ? -38.846 2.862 51.892 1.00 94.94 198 ASN A C 1
ATOM 1571 O O . ASN A 1 198 ? -39.766 3.015 52.696 1.00 94.94 198 ASN A O 1
ATOM 1575 N N . THR A 1 199 ? -38.777 1.801 51.089 1.00 94.75 199 THR A N 1
ATOM 1576 C CA . THR A 1 199 ? -39.724 0.691 51.147 1.00 94.75 199 THR A CA 1
ATOM 1577 C C . THR A 1 199 ? -39.201 -0.410 52.067 1.00 94.75 199 THR A C 1
ATOM 1579 O O . THR A 1 199 ? -38.023 -0.445 52.427 1.00 94.75 199 THR A O 1
ATOM 1582 N N . SER A 1 200 ? -40.084 -1.337 52.438 1.00 93.25 200 SER A N 1
ATOM 1583 C CA . SER A 1 200 ? -39.735 -2.541 53.198 1.00 93.25 200 SER A CA 1
ATOM 1584 C C . SER A 1 200 ? -39.160 -3.670 52.331 1.00 93.25 200 SER A C 1
ATOM 1586 O O . SER A 1 200 ? -38.823 -4.727 52.864 1.00 93.25 200 SER A O 1
ATOM 1588 N N . LEU A 1 201 ? -39.034 -3.468 51.014 1.00 94.94 201 LEU A N 1
ATOM 1589 C CA . LEU A 1 201 ? -38.587 -4.477 50.053 1.00 94.94 201 LEU A CA 1
ATOM 1590 C C . LEU A 1 201 ? -37.344 -3.999 49.283 1.00 94.94 201 LEU A C 1
ATOM 1592 O O . LEU A 1 201 ? -37.135 -2.797 49.134 1.00 94.94 201 LEU A O 1
ATOM 1596 N N . PRO A 1 202 ? -36.484 -4.908 48.793 1.00 94.69 202 PRO A N 1
ATOM 1597 C CA . PRO A 1 202 ? -35.398 -4.523 47.902 1.00 94.69 202 PRO A CA 1
ATOM 1598 C C . PRO A 1 202 ? -35.934 -3.854 46.628 1.00 94.69 202 PRO A C 1
ATOM 1600 O O . PRO A 1 202 ? -36.905 -4.329 46.040 1.00 94.69 202 PRO A O 1
ATOM 1603 N N . GLN A 1 203 ? -35.289 -2.774 46.187 1.00 93.06 203 GLN A N 1
ATOM 1604 C CA . GLN A 1 203 ? -35.693 -2.011 45.004 1.00 93.06 203 GLN A CA 1
ATOM 1605 C C . GLN A 1 203 ? -34.651 -2.167 43.887 1.00 93.06 203 GLN A C 1
ATOM 1607 O O . GLN A 1 203 ? -33.476 -1.900 44.137 1.00 93.06 203 GLN A O 1
ATOM 1612 N N . PRO A 1 204 ? -35.031 -2.555 42.655 1.00 92.81 204 PRO A N 1
ATOM 1613 C CA . PRO A 1 204 ? -34.092 -2.619 41.543 1.00 92.81 204 PRO A CA 1
ATOM 1614 C C . PRO A 1 204 ? -33.653 -1.211 41.124 1.00 92.81 204 PRO A C 1
ATOM 1616 O O . PRO A 1 204 ? -34.471 -0.328 40.868 1.00 92.81 204 PRO A O 1
ATOM 1619 N N . VAL A 1 205 ? -32.344 -1.020 41.025 1.00 89.12 205 VAL A N 1
ATOM 1620 C CA . VAL A 1 205 ? -31.669 0.217 40.632 1.00 89.12 205 VAL A CA 1
ATOM 1621 C C . VAL A 1 205 ? -30.896 -0.056 39.361 1.00 89.12 205 VAL A C 1
ATOM 1623 O O . VAL A 1 205 ? -30.118 -1.004 39.309 1.00 89.12 205 VAL A O 1
ATOM 1626 N N . THR A 1 206 ? -31.094 0.776 38.343 1.00 88.62 206 THR A N 1
ATOM 1627 C CA . THR A 1 206 ? -30.384 0.664 37.066 1.00 88.62 206 THR A CA 1
ATOM 1628 C C . THR A 1 206 ? -29.410 1.822 36.912 1.00 88.62 206 THR A C 1
ATOM 1630 O O . THR A 1 206 ? -29.817 2.978 36.989 1.00 88.62 206 THR A O 1
ATOM 1633 N N . VAL A 1 207 ? -28.138 1.510 36.667 1.00 86.38 207 VAL A N 1
ATOM 1634 C CA . VAL A 1 207 ? -27.078 2.482 36.373 1.00 86.38 207 VAL A CA 1
ATOM 1635 C C . VAL A 1 207 ? -26.664 2.306 34.917 1.00 86.38 207 VAL A C 1
ATOM 1637 O O . VAL A 1 207 ? -26.421 1.182 34.475 1.00 86.38 207 VAL A O 1
ATOM 1640 N N . THR A 1 208 ? -26.621 3.404 34.161 1.00 85.31 208 THR A N 1
ATOM 1641 C CA . THR A 1 208 ? -26.237 3.396 32.743 1.00 85.31 208 THR A CA 1
ATOM 1642 C C . THR A 1 208 ? -25.084 4.350 32.499 1.00 85.31 208 THR A C 1
ATOM 1644 O O . THR A 1 208 ? -25.254 5.554 32.645 1.00 85.31 208 THR A O 1
ATOM 1647 N N . LEU A 1 209 ? -23.946 3.819 32.057 1.00 83.75 209 LEU A N 1
ATOM 1648 C CA . LEU A 1 209 ? -22.841 4.608 31.529 1.00 83.75 209 LEU A CA 1
ATOM 1649 C C . LEU A 1 209 ? -23.031 4.769 30.020 1.00 83.75 209 LEU A C 1
ATOM 1651 O O . LEU A 1 209 ? -23.076 3.775 29.295 1.00 83.75 209 LEU A O 1
ATOM 1655 N N . ASN A 1 210 ? -23.131 6.013 29.550 1.00 84.50 210 ASN A N 1
ATOM 1656 C CA . ASN A 1 210 ? -23.217 6.334 28.127 1.00 84.50 210 ASN A CA 1
ATOM 1657 C C . ASN A 1 210 ? -22.152 7.368 27.743 1.00 84.50 210 ASN A C 1
ATOM 1659 O O . ASN A 1 210 ? -22.187 8.512 28.198 1.00 84.50 210 ASN A O 1
ATOM 1663 N N . LYS A 1 211 ? -21.196 6.960 26.906 1.00 81.56 211 LYS A N 1
ATOM 1664 C CA . LYS A 1 211 ? -20.108 7.807 26.408 1.00 81.56 211 LYS A CA 1
ATOM 1665 C C . LYS A 1 211 ? -19.927 7.573 24.915 1.00 81.56 211 LYS A C 1
ATOM 1667 O O . LYS A 1 211 ? -19.582 6.476 24.493 1.00 81.56 211 LYS A O 1
ATOM 1672 N N . THR A 1 212 ? -20.122 8.611 24.113 1.00 76.69 212 THR A N 1
ATOM 1673 C CA . THR A 1 212 ? -20.077 8.527 22.644 1.00 76.69 212 THR A CA 1
ATOM 1674 C C . THR A 1 212 ? -18.666 8.344 22.081 1.00 76.69 212 THR A C 1
ATOM 1676 O O . THR A 1 212 ? -18.528 7.824 20.981 1.00 76.69 212 THR A O 1
ATOM 1679 N N . GLU A 1 213 ? -17.628 8.716 22.840 1.00 78.62 213 GLU A N 1
ATOM 1680 C CA . GLU A 1 213 ? -16.224 8.700 22.398 1.00 78.62 213 GLU A CA 1
ATOM 1681 C C . GLU A 1 213 ? -15.276 8.021 23.400 1.00 78.62 213 GLU A C 1
ATOM 1683 O O . GLU A 1 213 ? -14.142 8.442 23.609 1.00 78.62 213 GLU A O 1
ATOM 1688 N N . ALA A 1 214 ? -15.755 6.977 24.078 1.00 76.81 214 ALA A N 1
ATOM 1689 C CA . ALA A 1 214 ? -14.992 6.314 25.137 1.00 76.81 214 ALA A CA 1
ATOM 1690 C C . ALA A 1 214 ? -13.895 5.370 24.628 1.00 76.81 214 ALA A C 1
ATOM 1692 O O . ALA A 1 214 ? -12.930 5.119 25.344 1.00 76.81 214 ALA A O 1
ATOM 1693 N N . GLN A 1 215 ? -14.062 4.810 23.432 1.00 82.12 215 GLN A N 1
ATOM 1694 C CA . GLN A 1 215 ? -13.192 3.772 22.886 1.00 82.12 215 GLN A CA 1
ATOM 1695 C C . GLN A 1 215 ? -12.590 4.248 21.576 1.00 82.12 215 GLN A C 1
ATOM 1697 O O . GLN A 1 215 ? -13.299 4.824 20.750 1.00 82.12 215 GLN A O 1
ATOM 1702 N N . GLN A 1 216 ? -11.302 3.989 21.379 1.00 86.44 216 GLN A N 1
ATOM 1703 C CA . GLN A 1 216 ? -10.589 4.389 20.171 1.00 86.44 216 GLN A CA 1
ATOM 1704 C C . GLN A 1 216 ? -9.708 3.245 19.708 1.00 86.44 216 GLN A C 1
ATOM 1706 O O . GLN A 1 216 ? -8.915 2.728 20.488 1.00 86.44 216 GLN A O 1
ATOM 1711 N N . VAL A 1 217 ? -9.822 2.867 18.441 1.00 87.06 217 VAL A N 1
ATOM 1712 C CA . VAL A 1 217 ? -8.922 1.898 17.817 1.00 87.06 217 VAL A CA 1
ATOM 1713 C C . VAL A 1 217 ? -8.371 2.506 16.546 1.00 87.06 217 VAL A C 1
ATOM 1715 O O . VAL A 1 217 ? -9.126 2.906 15.661 1.00 87.06 217 VAL A O 1
ATOM 1718 N N . THR A 1 218 ? -7.050 2.567 16.469 1.00 89.25 218 THR A N 1
ATOM 1719 C CA . THR A 1 218 ? -6.315 3.029 15.301 1.00 89.25 218 THR A CA 1
ATOM 1720 C C . THR A 1 218 ? -5.762 1.824 14.568 1.00 89.25 218 THR A C 1
ATOM 1722 O O . THR A 1 218 ? -5.076 0.981 15.146 1.00 89.25 218 THR A O 1
ATOM 1725 N N . THR A 1 219 ? -6.065 1.760 13.280 1.00 88.25 219 THR A N 1
ATOM 1726 C CA . THR A 1 219 ? -5.614 0.702 12.382 1.00 88.25 219 THR A CA 1
ATOM 1727 C C . THR A 1 219 ? -4.755 1.317 11.302 1.00 88.25 219 THR A C 1
ATOM 1729 O O . THR A 1 219 ? -5.142 2.319 10.709 1.00 88.25 219 THR A O 1
ATOM 1732 N N . SER A 1 220 ? -3.590 0.735 11.045 1.00 86.88 220 SER A N 1
ATOM 1733 C CA . SER A 1 220 ? -2.656 1.208 10.026 1.00 86.88 220 SER A CA 1
ATOM 1734 C C . SER A 1 220 ? -2.151 0.065 9.157 1.00 86.88 220 SER A C 1
ATOM 1736 O O . SER A 1 220 ? -2.171 -1.096 9.563 1.00 86.88 220 SER A O 1
ATOM 1738 N N . THR A 1 221 ? -1.721 0.387 7.940 1.00 83.56 221 THR A N 1
ATOM 1739 C CA . THR A 1 221 ? -1.216 -0.600 6.979 1.00 83.56 221 THR A CA 1
ATOM 1740 C C . THR A 1 221 ? 0.112 -0.177 6.373 1.00 83.56 221 THR A C 1
ATOM 1742 O O . THR A 1 221 ? 0.404 1.012 6.234 1.00 83.56 221 THR A O 1
ATOM 1745 N N . THR A 1 222 ? 0.895 -1.177 5.980 1.00 73.50 222 THR A N 1
ATOM 1746 C CA . THR A 1 222 ? 2.110 -1.027 5.177 1.00 73.50 222 THR A CA 1
ATOM 1747 C C . THR A 1 222 ? 1.883 -1.334 3.692 1.00 73.50 222 THR A C 1
ATOM 1749 O O . THR A 1 222 ? 2.830 -1.223 2.915 1.00 73.50 222 THR A O 1
ATOM 1752 N N . ASP A 1 223 ? 0.657 -1.690 3.271 1.00 73.31 223 ASP A N 1
ATOM 1753 C CA . ASP A 1 223 ? 0.321 -1.926 1.860 1.00 73.31 223 ASP A CA 1
ATOM 1754 C C . ASP A 1 223 ? 0.500 -0.622 1.067 1.00 73.31 223 ASP A C 1
ATOM 1756 O O . ASP A 1 223 ? -0.247 0.346 1.237 1.00 73.31 223 ASP A O 1
ATOM 1760 N N . THR A 1 224 ? 1.515 -0.591 0.202 1.00 64.69 224 THR A N 1
ATOM 1761 C CA . THR A 1 224 ? 1.903 0.589 -0.577 1.00 64.69 224 THR A CA 1
ATOM 1762 C C . THR A 1 224 ? 0.880 0.946 -1.654 1.00 64.69 224 THR A C 1
ATOM 1764 O O . THR A 1 224 ? 0.762 2.126 -2.001 1.00 64.69 224 THR A O 1
ATOM 1767 N N . PHE A 1 225 ? 0.055 -0.005 -2.101 1.00 69.00 225 PHE A N 1
ATOM 1768 C CA . PHE A 1 225 ? -0.974 0.217 -3.121 1.00 69.00 225 PHE A CA 1
ATOM 1769 C C . PHE A 1 225 ? -2.257 0.824 -2.549 1.00 69.00 225 PHE A C 1
ATOM 1771 O O . PHE A 1 225 ? -2.917 1.609 -3.223 1.00 69.00 225 PHE A O 1
ATOM 1778 N N . ALA A 1 226 ? -2.598 0.503 -1.303 1.00 70.44 226 ALA A N 1
ATOM 1779 C CA . ALA A 1 226 ? -3.853 0.911 -0.679 1.00 70.44 226 ALA A CA 1
ATOM 1780 C C . ALA A 1 226 ? -3.837 2.355 -0.160 1.00 70.44 226 ALA A C 1
ATOM 1782 O O . ALA A 1 226 ? -3.340 2.588 0.922 1.00 70.44 226 ALA A O 1
ATOM 1783 N N . THR A 1 227 ? -4.421 3.325 -0.850 1.00 65.12 227 THR A N 1
ATOM 1784 C CA . THR A 1 227 ? -4.472 4.762 -0.507 1.00 65.12 227 THR A CA 1
ATOM 1785 C C . THR A 1 227 ? -5.231 5.124 0.771 1.00 65.12 227 THR A C 1
ATOM 1787 O O . THR A 1 227 ? -5.111 6.246 1.253 1.00 65.12 227 THR A O 1
ATOM 1790 N N . GLY A 1 228 ? -5.989 4.192 1.333 1.00 67.88 228 GLY A N 1
ATOM 1791 C CA . GLY A 1 228 ? -6.703 4.362 2.590 1.00 67.88 228 GLY A CA 1
ATOM 1792 C C . GLY A 1 228 ? -7.083 3.015 3.179 1.00 67.88 228 GLY A C 1
ATOM 1793 O O . GLY A 1 228 ? -7.021 1.988 2.504 1.00 67.88 228 GLY A O 1
ATOM 1794 N N . ILE A 1 229 ? -7.464 3.035 4.448 1.00 79.50 229 ILE A N 1
ATOM 1795 C CA . ILE A 1 229 ? -7.892 1.868 5.209 1.00 79.50 229 ILE A CA 1
ATOM 1796 C C . ILE A 1 229 ? -9.162 2.238 5.964 1.00 79.50 229 ILE A C 1
ATOM 1798 O O . ILE A 1 229 ? -9.311 3.377 6.400 1.00 79.50 229 ILE A O 1
ATOM 1802 N N . SER A 1 230 ? -10.097 1.309 6.097 1.00 80.38 230 SER A N 1
ATOM 1803 C CA . SER A 1 230 ? -11.252 1.483 6.969 1.00 80.38 230 SER A CA 1
ATOM 1804 C C . SER A 1 230 ? -11.507 0.234 7.781 1.00 80.38 230 SER A C 1
ATOM 1806 O O . SER A 1 230 ? -11.415 -0.878 7.261 1.00 80.38 230 SER A O 1
ATOM 1808 N N . THR A 1 231 ? -11.866 0.437 9.042 1.00 82.19 231 THR A N 1
ATOM 1809 C CA . THR A 1 231 ? -11.971 -0.642 10.021 1.00 82.19 231 THR A CA 1
ATOM 1810 C C . THR A 1 231 ? -13.381 -0.750 10.581 1.00 82.19 231 THR A C 1
ATOM 1812 O O . THR A 1 231 ? -14.006 0.253 10.925 1.00 82.19 231 THR A O 1
ATOM 1815 N N . THR A 1 232 ? -13.878 -1.978 10.713 1.00 80.38 232 THR A N 1
ATOM 1816 C CA . THR A 1 232 ? -15.102 -2.294 11.460 1.00 80.38 232 THR A CA 1
ATOM 1817 C C . THR A 1 232 ? -14.760 -3.228 12.609 1.00 80.38 232 THR A C 1
ATOM 1819 O O . THR A 1 232 ? -14.050 -4.212 12.411 1.00 80.38 232 THR A O 1
ATOM 1822 N N . ILE A 1 233 ? -15.274 -2.922 13.801 1.00 77.06 233 ILE A N 1
ATOM 1823 C CA . ILE A 1 233 ? -15.004 -3.662 15.036 1.00 77.06 233 ILE A CA 1
ATOM 1824 C C . ILE A 1 233 ? -16.322 -4.206 15.570 1.00 77.06 233 ILE A C 1
ATOM 1826 O O . ILE A 1 233 ? -17.260 -3.444 15.799 1.00 77.06 233 ILE A O 1
ATOM 1830 N N . THR A 1 234 ? -16.391 -5.521 15.768 1.00 73.44 234 THR A N 1
ATOM 1831 C CA . THR A 1 234 ? -17.570 -6.201 16.323 1.00 73.44 234 THR A CA 1
ATOM 1832 C C . THR A 1 234 ? -17.174 -7.011 17.551 1.00 73.44 234 THR A C 1
ATOM 1834 O O . THR A 1 234 ? -16.255 -7.826 17.490 1.00 73.44 234 THR A O 1
ATOM 1837 N N . TYR A 1 235 ? -17.865 -6.812 18.672 1.00 68.00 235 TYR A N 1
ATOM 1838 C CA . TYR A 1 235 ? -17.623 -7.579 19.896 1.00 68.00 235 TYR A CA 1
ATOM 1839 C C . TYR A 1 235 ? -18.120 -9.018 19.744 1.00 68.00 235 TYR A C 1
ATOM 1841 O O . TYR A 1 235 ? -19.233 -9.242 19.269 1.00 68.00 235 TYR A O 1
ATOM 1849 N N . GLN A 1 236 ? -17.312 -9.992 20.173 1.00 58.25 236 GLN A N 1
ATOM 1850 C CA . GLN A 1 236 ? -17.687 -11.410 20.115 1.00 58.25 236 GLN A CA 1
ATOM 1851 C C . GLN A 1 236 ? -18.409 -11.923 21.375 1.00 58.25 236 GLN A C 1
ATOM 1853 O O . GLN A 1 236 ? -18.844 -13.072 21.388 1.00 58.25 236 GLN A O 1
ATOM 1858 N N . SER A 1 237 ? -18.600 -11.101 22.416 1.00 50.19 237 SER A N 1
ATOM 1859 C CA . SER A 1 237 ? -19.371 -11.488 23.606 1.00 50.19 237 SER A CA 1
ATOM 1860 C C . SER A 1 237 ? -20.818 -10.975 23.574 1.00 50.19 237 SER A C 1
ATOM 1862 O O . SER A 1 237 ? -21.108 -9.797 23.366 1.00 50.19 237 SER A O 1
ATOM 1864 N N . ALA A 1 238 ? -21.725 -11.937 23.756 1.00 39.22 238 ALA A N 1
ATOM 1865 C CA . ALA A 1 238 ? -23.173 -11.862 23.637 1.00 39.22 238 ALA A CA 1
ATOM 1866 C C . ALA A 1 238 ? -23.837 -10.989 24.713 1.00 39.22 238 ALA A C 1
ATOM 1868 O O . ALA A 1 238 ? -23.458 -11.048 25.877 1.00 39.22 238 ALA A O 1
ATOM 1869 N N . THR A 1 239 ? -24.901 -10.270 24.334 1.00 36.34 239 THR A N 1
ATOM 1870 C CA . THR A 1 239 ? -25.908 -9.678 25.242 1.00 36.34 239 THR A CA 1
ATOM 1871 C C . THR A 1 239 ? -25.343 -8.884 26.422 1.00 36.34 239 THR A C 1
ATOM 1873 O O . THR A 1 239 ? -25.133 -9.442 27.490 1.00 36.34 239 THR A O 1
ATOM 1876 N N . GLY A 1 240 ? -25.189 -7.569 26.215 1.00 41.06 240 GLY A N 1
ATOM 1877 C CA . GLY A 1 240 ? -25.064 -6.517 27.233 1.00 41.06 240 GLY A CA 1
ATOM 1878 C C . GLY A 1 240 ? -24.316 -6.925 28.492 1.00 41.06 240 GLY A C 1
ATOM 1879 O O . GLY A 1 240 ? -24.958 -7.464 29.378 1.00 41.06 240 GLY A O 1
ATOM 1880 N N . ILE A 1 241 ? -23.010 -6.630 28.550 1.00 45.81 241 ILE A N 1
ATOM 1881 C CA . ILE A 1 241 ? -22.059 -6.887 29.649 1.00 45.81 241 ILE A CA 1
ATOM 1882 C C . ILE A 1 241 ? -22.763 -7.025 31.012 1.00 45.81 241 ILE A C 1
ATOM 1884 O O . ILE A 1 241 ? -22.891 -6.069 31.782 1.00 45.81 241 ILE A O 1
ATOM 1888 N N . LYS A 1 242 ? -23.258 -8.234 31.282 1.00 38.75 242 LYS A N 1
ATOM 1889 C CA . LYS A 1 242 ? -23.925 -8.606 32.519 1.00 38.75 242 LYS A CA 1
ATOM 1890 C C . LYS A 1 242 ? -22.949 -9.494 33.253 1.00 38.75 242 LYS A C 1
ATOM 1892 O O . LYS A 1 242 ? -22.751 -10.643 32.879 1.00 38.75 242 LYS A O 1
ATOM 1897 N N . ASP A 1 243 ? -22.356 -8.896 34.277 1.00 37.59 243 ASP A N 1
ATOM 1898 C CA . ASP A 1 243 ? -21.802 -9.603 35.423 1.00 37.59 243 ASP A CA 1
ATOM 1899 C C . ASP A 1 243 ? -20.688 -10.609 35.088 1.00 37.59 243 ASP A C 1
ATOM 1901 O O . ASP A 1 243 ? -20.825 -11.808 35.304 1.00 37.59 243 ASP A O 1
ATOM 1905 N N . VAL A 1 244 ? -19.562 -10.133 34.541 1.00 37.16 244 VAL A N 1
ATOM 1906 C CA . VAL A 1 244 ? -18.343 -10.949 34.425 1.00 37.16 244 VAL A CA 1
ATOM 1907 C C . VAL A 1 244 ? -17.097 -10.063 34.511 1.00 37.16 244 VAL A C 1
ATOM 1909 O O . VAL A 1 244 ? -16.910 -9.125 33.733 1.00 37.16 244 VAL A O 1
ATOM 1912 N N . SER A 1 245 ? -16.208 -10.393 35.448 1.00 38.97 245 SER A N 1
ATOM 1913 C CA . SER A 1 245 ? -14.839 -9.886 35.528 1.00 38.97 245 SER A CA 1
ATOM 1914 C C . SER A 1 245 ? -14.017 -10.407 34.342 1.00 38.97 245 SER A C 1
ATOM 1916 O O . SER A 1 245 ? -13.359 -11.444 34.435 1.00 38.97 245 SER A O 1
ATOM 1918 N N . PHE A 1 246 ? -14.064 -9.726 33.203 1.00 48.53 246 PHE A N 1
ATOM 1919 C CA . PHE A 1 246 ? -13.175 -10.041 32.089 1.00 48.53 246 PHE A CA 1
ATOM 1920 C C . PHE A 1 246 ? -11.836 -9.311 32.259 1.00 48.53 246 PHE A C 1
ATOM 1922 O O . PHE A 1 246 ? -11.768 -8.091 32.347 1.00 48.53 246 PHE A O 1
ATOM 1929 N N . THR A 1 247 ? -10.729 -10.046 32.286 1.00 50.56 247 THR A N 1
ATOM 1930 C CA . THR A 1 247 ? -9.379 -9.455 32.208 1.00 50.56 247 THR A CA 1
ATOM 1931 C C . THR A 1 247 ? -9.019 -9.007 30.786 1.00 50.56 247 THR A C 1
ATOM 1933 O O . THR A 1 247 ? -8.01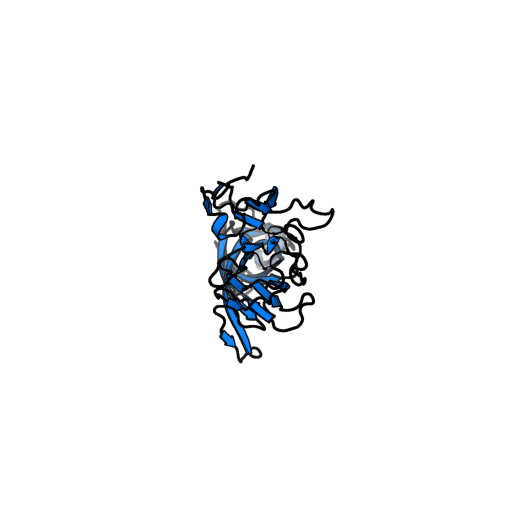9 -8.309 30.594 1.00 50.56 247 THR A O 1
ATOM 1936 N N . SER A 1 248 ? -9.840 -9.366 29.792 1.00 55.25 248 SER A N 1
ATOM 1937 C CA . SER A 1 248 ? -9.656 -8.992 28.393 1.00 55.25 248 SER A CA 1
ATOM 1938 C C . SER A 1 248 ? -10.945 -9.070 27.572 1.00 55.25 248 SER A C 1
ATOM 1940 O O . SER A 1 248 ? -11.771 -9.948 27.817 1.00 55.25 248 SER A O 1
ATOM 1942 N N . VAL A 1 249 ? -11.071 -8.226 26.544 1.00 67.69 249 VAL A N 1
ATOM 1943 C CA . VAL A 1 249 ? -12.160 -8.280 25.548 1.00 67.69 249 VAL A CA 1
ATOM 1944 C C . VAL A 1 249 ? -11.604 -8.620 24.174 1.00 67.69 249 VAL A C 1
ATOM 1946 O O . VAL A 1 249 ? -10.615 -8.025 23.745 1.00 67.69 249 VAL A O 1
ATOM 1949 N N . THR A 1 250 ? -12.267 -9.561 23.496 1.00 69.38 250 THR A N 1
ATOM 1950 C CA . THR A 1 250 ? -11.962 -9.966 22.121 1.00 69.38 250 THR A CA 1
ATOM 1951 C C . THR A 1 250 ? -12.954 -9.340 21.145 1.00 69.38 250 THR A C 1
ATOM 1953 O O . THR A 1 250 ? -14.172 -9.404 21.350 1.00 69.38 250 THR A O 1
ATOM 1956 N N . ALA A 1 251 ? -12.432 -8.734 20.080 1.00 72.50 251 ALA A N 1
ATOM 1957 C CA . ALA A 1 251 ? -13.231 -8.127 19.026 1.00 72.50 251 ALA A CA 1
ATOM 1958 C C . ALA A 1 251 ? -12.763 -8.582 17.641 1.00 72.50 251 ALA A C 1
ATOM 1960 O O . ALA A 1 251 ? -11.564 -8.660 17.370 1.00 72.50 251 ALA A O 1
ATOM 1961 N N . ALA A 1 252 ? -13.731 -8.834 16.761 1.00 80.00 252 ALA A N 1
ATOM 1962 C CA . ALA A 1 252 ? -13.490 -9.135 15.364 1.00 80.00 252 ALA A CA 1
ATOM 1963 C C . ALA A 1 252 ? -13.249 -7.832 14.599 1.00 80.00 252 ALA A C 1
ATOM 1965 O O . ALA A 1 252 ? -14.059 -6.904 14.677 1.00 80.00 252 ALA A O 1
ATOM 1966 N N . VAL A 1 253 ? -12.158 -7.788 13.842 1.00 80.31 253 VAL A N 1
ATOM 1967 C CA . VAL A 1 253 ? -11.753 -6.654 13.017 1.00 80.31 253 VAL A CA 1
ATOM 1968 C C . VAL A 1 253 ? -11.891 -7.035 11.552 1.00 80.31 253 VAL A C 1
ATOM 1970 O O . VAL A 1 253 ? -11.319 -8.029 11.106 1.00 80.31 253 VAL A O 1
ATOM 1973 N N . THR A 1 254 ? -12.657 -6.242 10.806 1.00 81.62 254 THR A N 1
ATOM 1974 C CA . THR A 1 254 ? -12.713 -6.302 9.339 1.00 81.62 254 THR A CA 1
ATOM 1975 C C . THR A 1 254 ? -12.095 -5.038 8.776 1.00 81.62 254 THR A C 1
ATOM 1977 O O . THR A 1 254 ? -12.381 -3.941 9.260 1.00 81.62 254 THR A O 1
ATOM 1980 N N . VAL A 1 255 ? -11.258 -5.200 7.758 1.00 81.94 255 VAL A N 1
ATOM 1981 C CA . VAL A 1 255 ? -10.520 -4.115 7.119 1.00 81.94 255 VAL A CA 1
ATOM 1982 C C . VAL A 1 255 ? -10.905 -4.057 5.647 1.00 81.94 255 VAL A C 1
ATOM 1984 O O . VAL A 1 255 ? -11.104 -5.094 5.020 1.00 81.94 255 VAL A O 1
ATOM 1987 N N . SER A 1 256 ? -10.991 -2.858 5.089 1.00 81.25 256 SER A N 1
ATOM 1988 C CA . SER A 1 256 ? -11.073 -2.653 3.642 1.00 81.25 256 SER A CA 1
ATOM 1989 C C . SER A 1 256 ? -10.141 -1.534 3.211 1.00 81.25 256 SER A C 1
ATOM 1991 O O . SER A 1 256 ? -9.921 -0.581 3.965 1.00 81.25 256 SER A O 1
ATOM 1993 N N . PHE A 1 257 ? -9.601 -1.647 2.002 1.00 79.88 257 PHE A N 1
ATOM 1994 C CA . PHE A 1 257 ? -8.660 -0.683 1.452 1.00 79.88 257 PHE A CA 1
ATOM 1995 C C . PHE A 1 257 ? -9.310 0.196 0.375 1.00 79.88 257 PHE A C 1
ATOM 1997 O O . PHE A 1 257 ? -10.195 -0.241 -0.359 1.00 79.88 257 PHE A O 1
ATOM 2004 N N . SER A 1 258 ? -8.867 1.450 0.265 1.00 71.12 258 SER A N 1
ATOM 2005 C CA . SER A 1 258 ? -9.134 2.294 -0.909 1.00 71.12 258 SER A CA 1
ATOM 2006 C C . SER A 1 258 ? -7.881 2.382 -1.774 1.00 71.12 258 SER A C 1
ATOM 2008 O O . SER A 1 258 ? -6.786 2.193 -1.259 1.00 71.12 258 SER A O 1
ATOM 2010 N N . TYR A 1 259 ? -8.026 2.661 -3.072 1.00 69.06 259 TYR A N 1
ATOM 2011 C CA . TYR A 1 259 ? -6.905 2.690 -4.033 1.00 69.06 259 TYR A CA 1
ATOM 2012 C C . TYR A 1 259 ? -6.814 3.996 -4.853 1.00 69.06 259 TYR A C 1
ATOM 2014 O O . TYR A 1 259 ? -5.953 4.146 -5.718 1.00 69.06 259 TYR A O 1
ATOM 2022 N N . THR A 1 260 ? -7.680 4.977 -4.582 1.00 59.97 260 THR A N 1
ATOM 2023 C CA . THR A 1 260 ? -7.686 6.301 -5.228 1.00 59.97 260 THR A CA 1
ATOM 2024 C C . THR A 1 260 ? -6.618 7.228 -4.640 1.00 59.97 260 THR A C 1
ATOM 2026 O O . THR A 1 260 ? -6.689 7.615 -3.475 1.00 59.97 260 THR A O 1
ATOM 2029 N N . ARG A 1 261 ? -5.612 7.583 -5.449 1.00 50.25 261 ARG A N 1
ATOM 2030 C CA . ARG A 1 261 ? -4.354 8.227 -5.028 1.00 50.25 261 ARG A CA 1
ATOM 2031 C C . ARG A 1 261 ? -4.552 9.592 -4.349 1.00 50.25 261 ARG A C 1
ATOM 2033 O O . ARG A 1 261 ? -4.901 10.569 -5.001 1.00 50.25 261 ARG A O 1
ATOM 2040 N N . THR A 1 262 ? -4.157 9.685 -3.083 1.00 40.03 262 THR A N 1
ATOM 2041 C CA . THR A 1 262 ? -3.650 10.911 -2.442 1.00 40.03 262 THR A CA 1
ATOM 2042 C C . THR A 1 262 ? -2.237 10.627 -1.932 1.00 40.03 262 THR A C 1
ATOM 2044 O O . THR A 1 262 ? -1.921 9.515 -1.512 1.00 40.03 262 THR A O 1
ATOM 2047 N N . GLN A 1 263 ? -1.340 11.595 -2.112 1.00 38.94 263 GLN A N 1
ATOM 2048 C CA . GLN A 1 263 ? 0.109 11.444 -1.950 1.00 38.94 263 GLN A CA 1
ATOM 2049 C C . GLN A 1 263 ? 0.528 10.941 -0.551 1.00 38.94 263 GLN A C 1
ATOM 2051 O O . GLN A 1 263 ? -0.148 11.198 0.438 1.00 38.94 263 GLN A O 1
ATOM 2056 N N . ASN A 1 264 ? 1.658 10.223 -0.525 1.00 40.38 264 ASN A N 1
ATOM 2057 C CA . ASN A 1 264 ? 2.410 9.663 0.609 1.00 40.38 264 ASN A CA 1
ATOM 2058 C C . ASN A 1 264 ? 2.091 10.226 2.001 1.00 40.38 264 ASN A C 1
ATOM 2060 O O . ASN A 1 264 ? 2.630 11.262 2.382 1.00 40.38 264 ASN A O 1
ATOM 2064 N N . ILE A 1 265 ? 1.330 9.477 2.801 1.00 48.44 265 ILE A N 1
ATOM 2065 C CA . ILE A 1 265 ? 1.260 9.631 4.259 1.00 48.44 265 ILE A CA 1
ATOM 2066 C C . ILE A 1 265 ? 1.051 8.233 4.847 1.00 48.44 265 ILE A C 1
ATOM 2068 O O . ILE A 1 265 ? 0.373 7.404 4.238 1.00 48.44 265 ILE A O 1
ATOM 2072 N N . THR A 1 266 ? 1.642 7.960 6.010 1.00 50.91 266 THR A N 1
ATOM 2073 C CA . THR A 1 266 ? 1.272 6.842 6.886 1.00 50.91 266 THR A CA 1
ATOM 2074 C C . THR A 1 266 ? -0.250 6.716 6.936 1.00 50.91 266 THR A C 1
ATOM 2076 O O . THR A 1 266 ? -0.944 7.675 7.269 1.00 50.91 266 THR A O 1
ATOM 2079 N N . ARG A 1 267 ? -0.778 5.555 6.545 1.00 69.88 267 ARG A N 1
ATOM 2080 C CA . ARG A 1 267 ? -2.216 5.375 6.327 1.00 69.88 267 ARG A CA 1
ATOM 2081 C C . ARG A 1 267 ? -2.822 4.771 7.576 1.00 69.88 267 ARG A C 1
ATOM 2083 O O . ARG A 1 267 ? -2.601 3.591 7.850 1.00 69.88 267 ARG A O 1
ATOM 2090 N N . SER A 1 268 ? -3.539 5.588 8.335 1.00 77.44 268 SER A N 1
ATOM 2091 C CA . SER A 1 268 ? -4.252 5.158 9.529 1.00 77.44 268 SER A CA 1
ATOM 2092 C C . SER A 1 268 ? -5.720 5.568 9.491 1.00 77.44 268 SER A C 1
ATOM 2094 O O . SER A 1 268 ? -6.090 6.589 8.917 1.00 77.44 268 SER A O 1
ATOM 2096 N N . ASP A 1 269 ? -6.551 4.746 10.117 1.00 80.12 269 ASP A N 1
ATOM 2097 C CA . ASP A 1 269 ? -7.959 5.008 10.386 1.00 80.12 269 ASP A CA 1
ATOM 2098 C C . ASP A 1 269 ? -8.188 4.838 11.881 1.00 80.12 269 ASP A C 1
ATOM 2100 O O . ASP A 1 269 ? -7.938 3.765 12.436 1.00 80.12 269 ASP A O 1
ATOM 2104 N N . THR A 1 270 ? -8.628 5.911 12.532 1.00 84.19 270 THR A N 1
ATOM 2105 C CA . THR A 1 270 ? -9.003 5.892 13.944 1.00 84.19 270 THR A CA 1
ATOM 2106 C C . THR A 1 270 ? -10.516 5.817 14.039 1.00 84.19 270 THR A C 1
ATOM 2108 O O . THR A 1 270 ? -11.232 6.753 13.679 1.00 84.19 270 THR A O 1
ATOM 2111 N N . LYS A 1 271 ? -11.011 4.692 14.552 1.00 82.06 271 LYS A N 1
ATOM 2112 C CA . LYS A 1 271 ? -12.425 4.496 14.850 1.00 82.06 271 LYS A CA 1
ATOM 2113 C C . LYS A 1 271 ? -12.696 4.799 16.306 1.00 82.06 271 LYS A C 1
ATOM 2115 O O . LYS A 1 271 ? -12.197 4.117 17.200 1.00 82.06 271 LYS A O 1
ATOM 2120 N N . THR A 1 272 ? -13.544 5.795 16.510 1.00 82.50 272 THR A N 1
ATOM 2121 C CA . THR A 1 272 ? -14.130 6.102 17.807 1.00 82.50 272 THR A CA 1
ATOM 2122 C C . THR A 1 272 ? -15.440 5.337 17.951 1.00 82.50 272 THR A C 1
ATOM 2124 O O . THR A 1 272 ? -16.301 5.406 17.073 1.00 82.50 272 THR A O 1
ATOM 2127 N N . LEU A 1 273 ? -15.591 4.588 19.041 1.00 78.88 273 LEU A N 1
ATOM 2128 C CA . LEU A 1 273 ? -16.781 3.785 19.313 1.00 78.88 273 LEU A CA 1
ATOM 2129 C C . LEU A 1 273 ? -17.509 4.320 20.546 1.00 78.88 273 LEU A C 1
ATOM 2131 O O . LEU A 1 273 ? -16.899 4.592 21.588 1.00 78.88 273 LEU A O 1
ATOM 2135 N N . ALA A 1 274 ? -18.834 4.398 20.434 1.00 77.00 274 ALA A N 1
ATOM 2136 C CA . ALA A 1 274 ? -19.694 4.660 21.572 1.00 77.00 274 ALA A CA 1
ATOM 2137 C C . ALA A 1 274 ? -19.676 3.470 22.541 1.00 77.00 274 ALA A C 1
ATOM 2139 O O . ALA A 1 274 ? -19.589 2.306 22.146 1.00 77.00 274 ALA A O 1
ATOM 2140 N N . LEU A 1 275 ? -19.774 3.781 23.825 1.00 79.69 275 LEU A N 1
ATOM 2141 C CA . LEU A 1 275 ? -19.862 2.834 24.917 1.00 79.69 275 LEU A CA 1
ATOM 2142 C C . LEU A 1 275 ? -21.165 3.091 25.664 1.00 79.69 275 LEU A C 1
ATOM 2144 O O . LEU A 1 275 ? -21.342 4.145 26.276 1.00 79.69 275 LEU A O 1
ATOM 2148 N N . THR A 1 276 ? -22.063 2.112 25.628 1.00 80.12 276 THR A N 1
ATOM 2149 C CA . THR A 1 276 ? -23.293 2.126 26.417 1.00 80.12 276 THR A CA 1
ATOM 2150 C C . THR A 1 276 ? -23.369 0.841 27.222 1.00 80.12 276 THR A C 1
ATOM 2152 O O . THR A 1 276 ? -23.453 -0.250 26.660 1.00 80.12 276 THR A O 1
ATOM 2155 N N . ILE A 1 277 ? -23.313 0.971 28.544 1.00 80.31 277 ILE A N 1
ATOM 2156 C CA . ILE A 1 277 ? -23.366 -0.152 29.481 1.00 80.31 277 ILE A CA 1
ATOM 2157 C C . ILE A 1 277 ? -24.452 0.142 30.498 1.00 80.31 277 ILE A C 1
ATOM 2159 O O . ILE A 1 277 ? -24.434 1.187 31.140 1.00 80.31 277 ILE A O 1
ATOM 2163 N N . THR A 1 278 ? -25.363 -0.809 30.671 1.00 80.25 278 THR A N 1
ATOM 2164 C CA . THR A 1 278 ? -26.454 -0.725 31.638 1.00 80.25 278 THR A CA 1
ATOM 2165 C C . THR A 1 278 ? -26.400 -1.932 32.558 1.00 80.25 278 THR A C 1
ATOM 2167 O O . THR A 1 278 ? -26.422 -3.070 32.088 1.00 80.25 278 THR A O 1
ATOM 2170 N N . GLN A 1 279 ? -26.354 -1.690 33.866 1.00 82.25 279 GLN A N 1
ATOM 2171 C CA . GLN A 1 279 ? -26.406 -2.738 34.882 1.00 82.25 279 GLN A CA 1
ATOM 2172 C C . GLN A 1 279 ? -27.479 -2.440 35.920 1.00 82.25 279 GLN A C 1
ATOM 2174 O O . GLN A 1 279 ? -27.801 -1.283 36.189 1.00 82.25 279 GLN A O 1
ATOM 2179 N N . THR A 1 280 ? -28.035 -3.502 36.496 1.00 86.06 280 THR A N 1
ATOM 2180 C CA . THR A 1 280 ? -29.113 -3.418 37.480 1.00 86.06 280 THR A CA 1
ATOM 2181 C C . THR A 1 280 ? -28.717 -4.174 38.742 1.00 86.06 280 THR A C 1
ATOM 2183 O O . THR A 1 280 ? -28.244 -5.304 38.654 1.00 86.06 280 THR A O 1
ATOM 2186 N N . MET A 1 281 ? -28.941 -3.575 39.910 1.00 87.44 281 MET A N 1
ATOM 2187 C CA . MET A 1 281 ? -28.695 -4.175 41.225 1.00 87.44 281 MET A CA 1
ATOM 2188 C C . MET A 1 281 ? -29.825 -3.807 42.189 1.00 87.44 281 MET A C 1
ATOM 2190 O O . MET A 1 281 ? -30.475 -2.782 42.017 1.00 87.44 281 MET A O 1
ATOM 2194 N N . ASN A 1 282 ? -30.073 -4.626 43.209 1.00 92.31 282 ASN A N 1
ATOM 2195 C CA . ASN A 1 282 ? -31.107 -4.343 44.203 1.00 92.31 282 ASN A CA 1
ATOM 2196 C C . ASN A 1 282 ? -30.559 -3.501 45.366 1.00 92.31 282 ASN A C 1
ATOM 2198 O O . ASN A 1 282 ? -29.654 -3.938 46.075 1.00 92.31 282 ASN A O 1
ATOM 2202 N N . ALA A 1 283 ? -31.155 -2.332 45.604 1.00 92.50 283 ALA A N 1
ATOM 2203 C CA . ALA A 1 283 ? -30.940 -1.536 46.806 1.00 92.50 283 ALA A CA 1
ATOM 2204 C C . ALA A 1 283 ? -31.708 -2.135 47.999 1.00 92.50 283 ALA A C 1
ATOM 2206 O O . ALA A 1 283 ? -32.915 -2.375 47.877 1.00 92.50 283 ALA A O 1
ATOM 2207 N N . PRO A 1 284 ? -31.067 -2.352 49.161 1.00 94.06 284 PRO A N 1
ATOM 2208 C CA . PRO A 1 284 ? -31.728 -2.874 50.354 1.00 94.06 284 PRO A CA 1
ATOM 2209 C C . PRO A 1 284 ? -32.865 -1.972 50.873 1.00 94.06 284 PRO A C 1
ATOM 2211 O O . PRO A 1 284 ? -32.797 -0.754 50.688 1.00 94.06 284 PRO A O 1
ATOM 2214 N N . PRO A 1 285 ? -33.884 -2.543 51.548 1.00 95.88 285 PRO A N 1
ATOM 2215 C CA . PRO A 1 285 ? -34.947 -1.787 52.214 1.00 95.88 285 PRO A CA 1
ATOM 2216 C C . PRO A 1 285 ? -34.411 -0.748 53.197 1.00 95.88 285 PRO A C 1
ATOM 2218 O O . PRO A 1 285 ? -33.412 -0.997 53.867 1.00 95.88 285 PRO A O 1
ATOM 2221 N N . MET A 1 286 ? -35.129 0.360 53.363 1.00 95.12 286 MET A N 1
ATOM 2222 C CA . MET A 1 286 ? -34.846 1.396 54.366 1.00 95.12 286 MET A CA 1
ATOM 2223 C C . MET A 1 286 ? -33.400 1.936 54.341 1.00 95.12 286 MET A C 1
ATOM 2225 O O . MET A 1 286 ? -32.783 2.140 55.388 1.00 95.12 286 MET A O 1
ATOM 2229 N N . THR A 1 287 ? -32.847 2.180 53.149 1.00 95.44 287 THR A N 1
ATOM 2230 C CA . THR A 1 287 ? -31.485 2.717 52.976 1.00 95.44 287 THR A CA 1
ATOM 2231 C C . THR A 1 287 ? -31.435 3.926 52.044 1.00 95.44 287 THR A C 1
ATOM 2233 O O . THR A 1 287 ? -32.199 4.040 51.085 1.00 95.44 287 THR A O 1
ATOM 2236 N N . LYS A 1 288 ? -30.485 4.829 52.292 1.00 95.94 288 LYS A N 1
ATOM 2237 C CA . LYS A 1 288 ? -29.893 5.686 51.256 1.00 95.94 288 LYS A CA 1
ATOM 2238 C C . LYS A 1 288 ? -28.798 4.885 50.569 1.00 95.94 288 LYS A C 1
ATOM 2240 O O . LYS A 1 288 ? -28.044 4.199 51.255 1.00 95.94 288 LYS A O 1
ATOM 2245 N N . PHE A 1 289 ? -28.678 4.980 49.254 1.00 93.38 289 PHE A N 1
ATOM 2246 C CA . PHE A 1 289 ? -27.663 4.233 48.523 1.00 93.38 289 PHE A CA 1
ATOM 2247 C C . PHE A 1 289 ? -26.957 5.079 47.464 1.00 93.38 289 PHE A C 1
ATOM 2249 O O . PHE A 1 289 ? -27.522 6.024 46.908 1.00 93.38 289 PHE A O 1
ATOM 2256 N N . THR A 1 290 ? -25.722 4.685 47.172 1.00 94.75 290 THR A N 1
ATOM 2257 C CA . THR A 1 290 ? -24.893 5.182 46.076 1.00 94.75 290 THR A CA 1
ATOM 2258 C C . THR A 1 290 ? -24.453 3.981 45.249 1.00 94.75 290 THR A C 1
ATOM 2260 O O . THR A 1 290 ? -23.670 3.160 45.721 1.00 94.75 290 THR A O 1
ATOM 2263 N N . ALA A 1 291 ? -24.973 3.857 44.032 1.00 91.31 291 ALA A N 1
ATOM 2264 C CA . ALA A 1 291 ? -24.577 2.827 43.081 1.00 91.31 291 ALA A CA 1
ATOM 2265 C C . ALA A 1 291 ? -23.533 3.400 42.109 1.00 91.31 291 ALA A C 1
ATOM 2267 O O . ALA A 1 291 ? -23.795 4.408 41.458 1.00 91.31 291 ALA A O 1
ATOM 2268 N N . LYS A 1 292 ? -22.360 2.770 42.013 1.00 90.00 292 LYS A N 1
ATOM 2269 C CA . LYS A 1 292 ? -21.235 3.185 41.162 1.00 90.00 292 LYS A CA 1
ATOM 2270 C C . LYS A 1 292 ? -20.957 2.111 40.119 1.00 90.00 292 LYS A C 1
ATOM 2272 O O . LYS A 1 292 ? -20.599 0.989 40.482 1.00 90.00 292 LYS A O 1
ATOM 2277 N N . LEU A 1 293 ? -21.119 2.442 38.841 1.00 86.44 293 LEU A N 1
ATOM 2278 C CA . LEU A 1 293 ? -20.727 1.595 37.717 1.00 86.44 293 LEU A CA 1
ATOM 2279 C C . LEU A 1 293 ? -19.336 2.016 37.244 1.00 86.44 293 LEU A C 1
ATOM 2281 O O . LEU A 1 293 ? -19.175 3.082 36.658 1.00 86.44 293 LEU A O 1
ATOM 2285 N N . LEU A 1 294 ? -18.350 1.160 37.481 1.00 86.31 294 LEU A N 1
ATOM 2286 C CA . LEU A 1 294 ? -16.974 1.321 37.027 1.00 86.31 294 LEU A CA 1
ATOM 2287 C C . LEU A 1 294 ? -16.765 0.496 35.760 1.00 86.31 294 LEU A C 1
ATOM 2289 O O . LEU A 1 294 ? -17.121 -0.680 35.715 1.00 86.31 294 LEU A O 1
ATOM 2293 N N . VAL A 1 295 ? -16.162 1.089 34.738 1.00 82.75 295 VAL A N 1
ATOM 2294 C CA . VAL A 1 295 ? -15.820 0.419 33.482 1.00 82.75 295 VAL A CA 1
ATOM 2295 C C . VAL A 1 295 ? -14.331 0.568 33.239 1.00 82.75 295 VAL A C 1
ATOM 2297 O O . VAL A 1 295 ? -13.840 1.675 33.035 1.00 82.75 295 VAL A O 1
ATOM 2300 N N . SER A 1 296 ? -13.592 -0.534 33.246 1.00 83.44 296 SER A N 1
ATOM 2301 C CA . SER A 1 296 ? -12.162 -0.502 32.961 1.00 83.44 296 SER A CA 1
ATOM 2302 C C . SER A 1 296 ? -11.893 -0.501 31.462 1.00 83.44 296 SER A C 1
ATOM 2304 O O . SER A 1 296 ? -12.511 -1.248 30.701 1.00 83.44 296 SER A O 1
ATOM 2306 N N . MET A 1 297 ? -10.915 0.300 31.046 1.00 84.00 297 MET A N 1
ATOM 2307 C CA . MET A 1 297 ? -10.479 0.402 29.656 1.00 84.00 297 MET A CA 1
ATOM 2308 C C . MET A 1 297 ? -9.209 -0.427 29.458 1.00 84.00 297 MET A C 1
ATOM 2310 O O . MET A 1 297 ? -8.156 -0.104 30.002 1.00 84.00 297 MET A O 1
ATOM 2314 N N . GLY A 1 298 ? -9.309 -1.509 28.686 1.00 82.19 298 GLY A N 1
ATOM 2315 C CA . GLY A 1 298 ? -8.151 -2.293 28.267 1.00 82.19 298 GLY A CA 1
ATOM 2316 C C . GLY A 1 298 ? -7.365 -1.569 27.177 1.00 82.19 298 GLY A C 1
ATOM 2317 O O . GLY A 1 298 ? -7.949 -0.884 26.336 1.00 82.19 298 GLY A O 1
ATOM 2318 N N . ARG A 1 299 ? -6.041 -1.738 27.175 1.00 85.88 299 ARG A N 1
ATOM 2319 C CA . ARG A 1 299 ? -5.141 -1.196 26.155 1.00 85.88 299 ARG A CA 1
ATOM 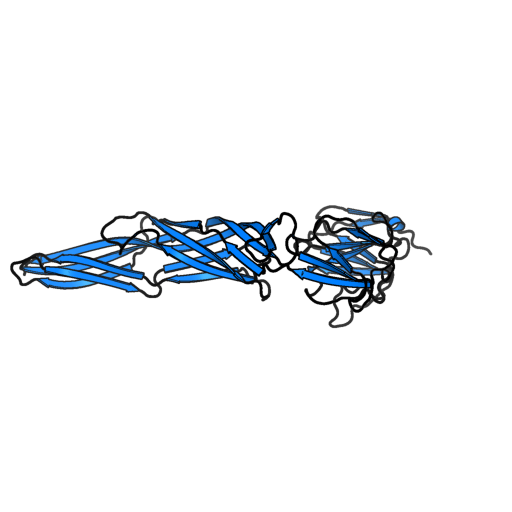2320 C C . ARG A 1 299 ? -4.814 -2.271 25.124 1.00 85.88 299 ARG A C 1
ATOM 2322 O O . ARG A 1 299 ? -4.548 -3.421 25.467 1.00 85.88 299 ARG A O 1
ATOM 2329 N N . ILE A 1 300 ? -4.776 -1.860 23.866 1.00 88.00 300 ILE A N 1
ATOM 2330 C CA . ILE A 1 300 ? -4.195 -2.612 22.760 1.00 88.00 300 ILE A CA 1
ATOM 2331 C C . ILE A 1 300 ? -2.862 -1.919 22.451 1.00 88.00 300 ILE A C 1
ATOM 2333 O O . ILE A 1 300 ? -2.875 -0.800 21.927 1.00 88.00 300 ILE A O 1
ATOM 2337 N N . PRO A 1 301 ? -1.710 -2.489 22.849 1.00 89.31 301 PRO A N 1
ATOM 2338 C CA . PRO A 1 301 ? -0.424 -1.945 22.429 1.00 89.31 301 PRO A CA 1
ATOM 2339 C C . PRO A 1 301 ? -0.285 -2.066 20.902 1.00 89.31 301 PRO A C 1
ATOM 2341 O O . PRO A 1 301 ? -0.934 -2.942 20.326 1.00 89.31 301 PRO A O 1
ATOM 2344 N N . PRO A 1 302 ? 0.569 -1.251 20.255 1.00 91.81 302 PRO A N 1
ATOM 2345 C CA . PRO A 1 302 ? 0.877 -1.403 18.835 1.00 91.81 302 PRO A CA 1
ATOM 2346 C C . PRO A 1 302 ? 1.281 -2.845 18.531 1.00 91.81 302 PRO A C 1
ATOM 2348 O O . PRO A 1 302 ? 2.342 -3.302 18.955 1.00 91.81 302 PRO A O 1
ATOM 2351 N N . THR A 1 303 ? 0.393 -3.572 17.858 1.00 90.94 303 THR A N 1
ATOM 2352 C CA . THR A 1 303 ? 0.547 -5.004 17.596 1.00 90.94 303 THR A CA 1
ATOM 2353 C C . THR A 1 303 ? 0.307 -5.262 16.121 1.00 90.94 303 THR A C 1
ATOM 2355 O O . THR A 1 303 ? -0.677 -4.783 15.552 1.00 90.94 303 THR A O 1
ATOM 2358 N N . GLU A 1 304 ? 1.220 -6.009 15.511 1.00 92.38 304 GLU A N 1
ATOM 2359 C CA . GLU A 1 304 ? 1.124 -6.437 14.122 1.00 92.38 304 GLU A CA 1
ATOM 2360 C C . GLU A 1 304 ? 0.221 -7.671 14.015 1.00 92.38 304 GLU A C 1
ATOM 2362 O O . GLU A 1 304 ? 0.381 -8.644 14.755 1.00 92.38 304 GLU A O 1
ATOM 2367 N N . TYR A 1 305 ? -0.737 -7.618 13.095 1.00 90.44 305 TYR A N 1
ATOM 2368 C CA . TYR A 1 305 ? -1.647 -8.709 12.777 1.00 90.44 305 TYR A CA 1
ATOM 2369 C C . TYR A 1 305 ? -1.485 -9.096 11.313 1.00 90.44 305 TYR A C 1
ATOM 2371 O O . TYR A 1 305 ? -1.439 -8.243 10.422 1.00 90.44 305 TYR A O 1
ATOM 2379 N N . HIS A 1 306 ? -1.455 -10.405 11.075 1.00 91.62 306 HIS A N 1
ATOM 2380 C CA . HIS A 1 306 ? -1.414 -10.984 9.742 1.00 91.62 306 HIS A CA 1
ATOM 2381 C C . HIS A 1 306 ? -2.766 -11.601 9.406 1.00 91.62 306 HIS A C 1
ATOM 2383 O O . HIS A 1 306 ? -3.307 -12.405 10.166 1.00 91.62 306 HIS A O 1
ATOM 2389 N N . THR A 1 307 ? -3.295 -11.240 8.246 1.00 91.75 307 THR A N 1
ATOM 2390 C CA . THR A 1 307 ? -4.501 -11.830 7.669 1.00 91.75 307 THR A CA 1
ATOM 2391 C C . THR A 1 307 ? -4.289 -12.067 6.174 1.00 91.75 307 THR A C 1
ATOM 2393 O O . THR A 1 307 ? -3.183 -11.910 5.654 1.00 91.75 307 THR A O 1
ATOM 2396 N N . THR A 1 308 ? -5.335 -12.482 5.469 1.00 92.25 308 THR A N 1
ATOM 2397 C CA . THR A 1 308 ? -5.318 -12.654 4.016 1.00 92.25 308 THR A CA 1
ATOM 2398 C C . THR A 1 308 ? -6.392 -11.797 3.365 1.00 92.25 308 THR A C 1
ATOM 2400 O O . THR A 1 308 ? -7.448 -11.567 3.950 1.00 92.25 308 THR A O 1
ATOM 2403 N N . ALA A 1 309 ? -6.123 -11.322 2.154 1.00 91.44 309 ALA A N 1
ATOM 2404 C CA . ALA A 1 309 ? -7.107 -10.692 1.291 1.00 91.44 309 ALA A CA 1
ATOM 2405 C C . ALA A 1 309 ? -7.304 -11.531 0.034 1.00 91.44 309 ALA A C 1
ATOM 2407 O O . ALA A 1 309 ? -6.346 -11.874 -0.660 1.00 91.44 309 ALA A O 1
ATOM 2408 N N . GLU A 1 310 ? -8.559 -11.828 -0.272 1.00 94.06 310 GLU A N 1
ATOM 2409 C CA . GLU A 1 310 ? -8.967 -12.312 -1.579 1.00 94.06 310 GLU A CA 1
ATOM 2410 C C . GLU A 1 310 ? -9.215 -11.105 -2.484 1.00 94.06 310 GLU A C 1
ATOM 2412 O O . GLU A 1 310 ? -9.969 -10.192 -2.144 1.00 94.06 310 GLU A O 1
ATOM 2417 N N . ARG A 1 311 ? -8.530 -11.075 -3.623 1.00 92.81 311 ARG A N 1
ATOM 2418 C CA . ARG A 1 311 ? -8.472 -9.943 -4.548 1.00 92.81 311 ARG A CA 1
ATOM 2419 C C . ARG A 1 311 ? -8.864 -10.453 -5.934 1.00 92.81 311 ARG A C 1
ATOM 2421 O O . ARG A 1 311 ? -8.323 -11.468 -6.369 1.00 92.81 311 ARG A O 1
ATOM 2428 N N . TRP A 1 312 ? -9.779 -9.778 -6.625 1.00 93.56 312 TRP A N 1
ATOM 2429 C CA . TRP A 1 312 ? -10.205 -10.151 -7.981 1.00 93.56 312 TRP A CA 1
ATOM 2430 C C . TRP A 1 312 ? -9.809 -9.082 -8.994 1.00 93.56 312 TRP A C 1
ATOM 2432 O O . TRP A 1 312 ? -9.998 -7.891 -8.747 1.00 93.56 312 TRP A O 1
ATOM 2442 N N . TYR A 1 313 ? -9.309 -9.516 -10.148 1.00 89.94 313 TYR A N 1
ATOM 2443 C CA . TYR A 1 313 ? -8.823 -8.654 -11.225 1.00 89.94 313 TYR A CA 1
ATOM 2444 C C . TYR A 1 313 ? -9.516 -8.973 -12.549 1.00 89.94 313 TYR A C 1
ATOM 2446 O O . TYR A 1 313 ? -9.918 -10.108 -12.800 1.00 89.94 313 TYR A O 1
ATOM 2454 N N . ASN A 1 314 ? -9.622 -7.969 -13.417 1.00 89.31 314 ASN A N 1
ATOM 2455 C CA . ASN A 1 314 ? -10.136 -8.112 -14.783 1.00 89.31 314 ASN A CA 1
ATOM 2456 C C . ASN A 1 314 ? -9.114 -8.725 -15.761 1.00 89.31 314 ASN A C 1
ATOM 2458 O O . ASN A 1 314 ? -9.472 -9.056 -16.888 1.00 89.31 314 ASN A O 1
ATOM 2462 N N . ILE A 1 315 ? -7.860 -8.887 -15.336 1.00 83.25 315 ILE A N 1
ATOM 2463 C CA . ILE A 1 315 ? -6.769 -9.481 -16.111 1.00 83.25 315 ILE A CA 1
ATOM 2464 C C . ILE A 1 315 ? -6.025 -10.529 -15.270 1.00 83.25 315 ILE A C 1
ATOM 2466 O O . ILE A 1 315 ? -6.039 -10.437 -14.037 1.00 83.25 315 ILE A O 1
ATOM 2470 N N . PRO A 1 316 ? -5.354 -11.513 -15.894 1.00 82.00 316 PRO A N 1
ATOM 2471 C CA . PRO A 1 316 ? -4.545 -12.476 -15.161 1.00 82.00 316 PRO A CA 1
ATOM 2472 C C . PRO A 1 316 ? -3.368 -11.778 -14.477 1.00 82.00 316 PRO A C 1
ATOM 2474 O O . PRO A 1 316 ? -2.582 -11.079 -15.110 1.00 82.00 316 PRO A O 1
ATOM 2477 N N . VAL A 1 317 ? -3.218 -12.017 -13.177 1.00 78.12 317 VAL A N 1
ATOM 2478 C CA . VAL A 1 317 ? -2.037 -11.616 -12.400 1.00 78.12 317 VAL A CA 1
ATOM 2479 C C . VAL A 1 317 ? -1.263 -12.850 -11.949 1.00 78.12 317 VAL A C 1
ATOM 2481 O O . VAL A 1 317 ? -1.820 -13.946 -11.842 1.00 78.12 317 VAL A O 1
ATOM 2484 N N . THR A 1 318 ? 0.029 -12.698 -11.664 1.00 76.19 318 THR A N 1
ATOM 2485 C CA . THR A 1 318 ? 0.869 -13.824 -11.223 1.00 76.19 318 THR A CA 1
ATOM 2486 C C . THR A 1 318 ? 0.258 -14.496 -9.992 1.00 76.19 318 THR A C 1
ATOM 2488 O O . THR A 1 318 ? -0.054 -13.826 -9.005 1.00 76.19 318 THR A O 1
ATOM 2491 N N . GLY A 1 319 ? 0.070 -15.817 -10.060 1.00 80.06 319 GLY A N 1
ATOM 2492 C CA . GLY A 1 319 ? -0.526 -16.613 -8.982 1.00 80.06 319 GLY A CA 1
ATOM 2493 C C . GLY A 1 319 ? -2.047 -16.491 -8.844 1.00 80.06 319 GLY A C 1
ATOM 2494 O O . GLY A 1 319 ? -2.603 -17.041 -7.896 1.00 80.06 319 GLY A O 1
ATOM 2495 N N . SER A 1 320 ? -2.727 -15.783 -9.751 1.00 87.62 320 SER A N 1
ATOM 2496 C CA . SER A 1 320 ? -4.191 -15.779 -9.794 1.00 87.62 320 SER A CA 1
ATOM 2497 C C . SER A 1 320 ? -4.759 -16.990 -10.524 1.00 87.62 320 SER A C 1
ATOM 2499 O O . SER A 1 320 ? -4.118 -17.582 -11.393 1.00 87.62 320 SER A O 1
ATOM 2501 N N . VAL A 1 321 ? -5.993 -17.335 -10.173 1.00 93.56 321 VAL A N 1
ATOM 2502 C CA . VAL A 1 321 ? -6.791 -18.378 -10.811 1.00 93.56 321 VAL A CA 1
ATOM 2503 C C . VAL A 1 321 ? -8.123 -17.760 -11.217 1.00 93.56 321 VAL A C 1
ATOM 2505 O O . VAL A 1 321 ? -8.704 -16.979 -10.466 1.00 93.56 321 VAL A O 1
ATOM 2508 N N . MET A 1 322 ? -8.602 -18.087 -12.413 1.00 95.44 322 MET A N 1
ATOM 2509 C CA . MET A 1 322 ? -9.918 -17.649 -12.873 1.00 95.44 322 MET A CA 1
ATOM 2510 C C . MET A 1 322 ? -11.010 -18.189 -11.942 1.00 95.44 322 MET A C 1
ATOM 2512 O O . MET A 1 322 ? -11.004 -19.374 -11.608 1.00 95.44 322 MET A O 1
ATOM 2516 N N . ASP A 1 323 ? -11.937 -17.329 -11.530 1.00 95.31 323 ASP A N 1
ATOM 2517 C CA . ASP A 1 323 ? -13.028 -17.655 -10.616 1.00 95.31 323 ASP A CA 1
ATOM 2518 C C . ASP A 1 323 ? -14.386 -17.557 -11.335 1.00 95.31 323 ASP A C 1
ATOM 2520 O O . ASP A 1 323 ? -14.943 -16.461 -11.469 1.00 95.31 323 ASP A O 1
ATOM 2524 N N . PRO A 1 324 ? -14.962 -18.693 -11.773 1.00 93.94 324 PRO A N 1
ATOM 2525 C CA . PRO A 1 324 ? -16.241 -18.711 -12.481 1.00 93.94 324 PRO A CA 1
ATOM 2526 C C . PRO A 1 324 ? -17.423 -18.172 -11.669 1.00 93.94 324 PRO A C 1
ATOM 2528 O O . PRO A 1 324 ? -18.453 -17.837 -12.246 1.00 93.94 324 PRO A O 1
ATOM 2531 N N . SER A 1 325 ? -17.301 -18.089 -10.339 1.00 93.31 325 SER A N 1
ATOM 2532 C CA . SER A 1 325 ? -18.364 -17.580 -9.462 1.00 93.31 325 SER A CA 1
ATOM 2533 C C . SER A 1 325 ? -18.395 -16.053 -9.348 1.00 93.31 325 SER A C 1
ATOM 2535 O O . SER A 1 325 ? -19.348 -15.499 -8.805 1.00 93.31 325 SER A O 1
ATOM 2537 N N . ASN A 1 326 ? -17.370 -15.370 -9.864 1.00 91.44 326 ASN A N 1
ATOM 2538 C CA . ASN A 1 326 ? -17.234 -13.916 -9.842 1.00 91.44 326 ASN A CA 1
ATOM 2539 C C . ASN A 1 326 ? -16.947 -13.409 -11.260 1.00 91.44 326 ASN A C 1
ATOM 2541 O O . ASN A 1 326 ? -15.888 -12.845 -11.507 1.00 91.44 326 ASN A O 1
ATOM 2545 N N . ASP A 1 327 ? -17.857 -13.672 -12.202 1.00 93.31 327 ASP A N 1
ATOM 2546 C CA . ASP A 1 327 ? -17.784 -13.208 -13.599 1.00 93.31 327 ASP A CA 1
ATOM 2547 C C . ASP A 1 327 ? -16.490 -13.599 -14.342 1.00 93.31 327 ASP A C 1
ATOM 2549 O O . ASP A 1 327 ? -16.032 -12.892 -15.239 1.00 93.31 327 ASP A O 1
ATOM 2553 N N . ASN A 1 328 ? -15.893 -14.742 -13.982 1.00 92.69 328 ASN A N 1
ATOM 2554 C CA . ASN A 1 328 ? -14.592 -15.201 -14.487 1.00 92.69 328 ASN A CA 1
ATOM 2555 C C . ASN A 1 328 ? -13.437 -14.216 -14.220 1.00 92.69 328 ASN A C 1
ATOM 2557 O O . ASN A 1 328 ? -12.432 -14.228 -14.933 1.00 92.69 328 ASN A O 1
ATOM 2561 N N . LEU A 1 329 ? -13.546 -13.381 -13.181 1.00 94.44 329 LEU A N 1
ATOM 2562 C CA . LEU A 1 329 ? -12.436 -12.555 -12.713 1.00 94.44 329 LEU A CA 1
ATOM 2563 C C . LEU A 1 329 ? -11.292 -13.433 -12.190 1.00 94.44 329 LEU A C 1
ATOM 2565 O O . LEU A 1 329 ? -11.490 -14.543 -11.694 1.00 94.44 329 LEU A O 1
ATOM 2569 N N . PHE A 1 330 ? -10.073 -12.913 -12.256 1.00 92.06 330 PHE A N 1
ATOM 2570 C CA . PHE A 1 330 ? -8.880 -13.600 -11.779 1.00 92.06 330 PHE A CA 1
ATOM 2571 C C . PHE A 1 330 ? -8.704 -13.359 -10.281 1.00 92.06 330 PHE A C 1
ATOM 2573 O O . PHE A 1 330 ? -8.334 -12.263 -9.857 1.00 92.06 330 PHE A O 1
ATOM 2580 N N . LYS A 1 331 ? -8.985 -14.383 -9.473 1.00 94.56 331 LYS A N 1
ATOM 2581 C CA . LYS A 1 331 ? -8.863 -14.360 -8.015 1.00 94.56 331 LYS A CA 1
ATOM 2582 C C . LYS A 1 331 ? -7.433 -14.658 -7.589 1.00 94.56 331 LYS A C 1
ATOM 2584 O O . LYS A 1 331 ? -6.828 -15.628 -8.045 1.00 94.56 331 LYS A O 1
ATOM 2589 N N . ARG A 1 332 ? -6.922 -13.891 -6.632 1.00 92.19 332 ARG A N 1
ATOM 2590 C CA . ARG A 1 332 ? -5.665 -14.161 -5.934 1.00 92.19 332 ARG A CA 1
ATOM 2591 C C . ARG A 1 332 ? -5.832 -13.978 -4.433 1.00 92.19 332 ARG A C 1
ATOM 2593 O O . ARG A 1 332 ? -6.528 -13.069 -3.993 1.00 92.19 332 ARG A O 1
ATOM 2600 N N . VAL A 1 333 ? -5.186 -14.844 -3.659 1.00 92.19 333 VAL A N 1
ATOM 2601 C CA . VAL A 1 333 ? -5.113 -14.732 -2.199 1.00 92.19 333 VAL A CA 1
ATOM 2602 C C . VAL A 1 333 ? -3.758 -14.154 -1.831 1.00 92.19 333 VAL A C 1
ATOM 2604 O O . VAL A 1 333 ? -2.729 -14.652 -2.287 1.00 92.19 333 VAL A O 1
ATOM 2607 N N . GLU A 1 334 ? -3.755 -13.104 -1.020 1.00 87.94 334 GLU A N 1
ATOM 2608 C CA . GLU A 1 334 ? -2.544 -12.369 -0.671 1.00 87.94 334 GLU A CA 1
ATOM 2609 C C . GLU A 1 334 ? -2.435 -12.135 0.833 1.00 87.94 334 GLU A C 1
ATOM 2611 O O . GLU A 1 334 ? -3.454 -11.892 1.483 1.00 87.94 334 GLU A O 1
ATOM 2616 N N . PRO A 1 335 ? -1.220 -12.178 1.403 1.00 89.62 335 PRO A N 1
ATOM 2617 C CA . PRO A 1 335 ? -1.017 -11.803 2.791 1.00 89.62 335 PRO A CA 1
ATOM 2618 C C . PRO A 1 335 ? -1.242 -10.298 2.972 1.00 89.62 335 PRO A C 1
ATOM 2620 O O . PRO A 1 335 ? -0.836 -9.483 2.145 1.00 89.62 335 PRO A O 1
ATOM 2623 N N . VAL A 1 336 ? -1.868 -9.935 4.086 1.00 88.06 336 VAL A N 1
ATOM 2624 C CA . VAL A 1 336 ? -2.074 -8.551 4.510 1.00 88.06 336 VAL A CA 1
ATOM 2625 C C . VAL A 1 336 ? -1.543 -8.395 5.924 1.00 88.06 336 VAL A C 1
ATOM 2627 O O . VAL A 1 336 ? -1.884 -9.177 6.811 1.00 88.06 336 VAL A O 1
ATOM 2630 N N . THR A 1 337 ? -0.742 -7.354 6.125 1.00 89.06 337 THR A N 1
ATOM 2631 C CA . THR A 1 337 ? -0.226 -6.964 7.435 1.00 89.06 337 THR A CA 1
ATOM 2632 C C . THR A 1 337 ? -0.829 -5.623 7.836 1.00 89.06 337 THR A C 1
ATOM 2634 O O . THR A 1 337 ? -0.803 -4.657 7.065 1.00 89.06 337 THR A O 1
ATOM 2637 N N . VAL A 1 338 ? -1.380 -5.566 9.046 1.00 90.31 338 VAL A N 1
ATOM 2638 C CA . VAL A 1 338 ? -1.920 -4.343 9.648 1.00 90.31 338 VAL A CA 1
ATOM 2639 C C . VAL A 1 338 ? -1.421 -4.197 11.076 1.00 90.31 338 VAL A C 1
ATOM 2641 O O . VAL A 1 338 ? -1.252 -5.185 11.788 1.00 90.31 338 VAL A O 1
ATOM 2644 N N . THR A 1 339 ? -1.226 -2.959 11.511 1.00 92.06 339 THR A N 1
ATOM 2645 C CA . THR A 1 339 ? -0.869 -2.640 12.894 1.00 92.06 339 THR A CA 1
ATOM 2646 C C . THR A 1 339 ? -2.064 -1.998 13.574 1.00 92.06 339 THR A C 1
ATOM 2648 O O . THR A 1 339 ? -2.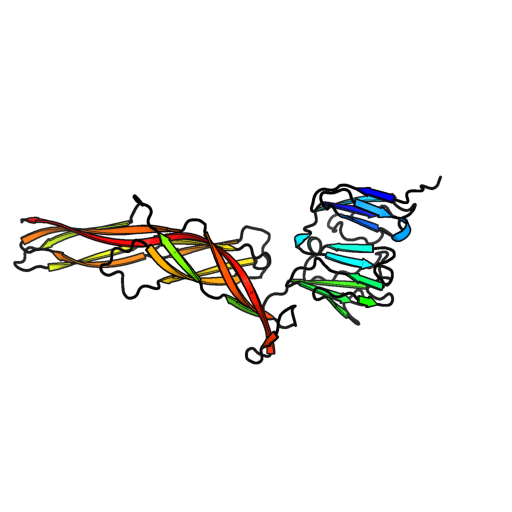598 -1.000 13.079 1.00 92.06 339 THR A O 1
ATOM 2651 N N . ILE A 1 340 ? -2.477 -2.572 14.705 1.00 91.31 340 ILE A N 1
ATOM 2652 C CA . ILE A 1 340 ? -3.606 -2.100 15.511 1.00 91.31 340 ILE A CA 1
ATOM 2653 C C . ILE A 1 340 ? -3.096 -1.605 16.861 1.00 91.31 340 ILE A C 1
ATOM 2655 O O . ILE A 1 340 ? -2.287 -2.269 17.510 1.00 91.31 340 ILE A O 1
ATOM 2659 N N . GLU A 1 341 ? -3.618 -0.470 17.308 1.00 92.31 341 GLU A N 1
ATOM 2660 C CA . GLU A 1 341 ? -3.452 0.045 18.666 1.00 92.31 341 GLU A CA 1
ATOM 2661 C C . GLU A 1 341 ? -4.739 0.720 19.146 1.00 92.31 341 GLU A C 1
ATOM 2663 O O . GLU A 1 341 ? -5.602 1.076 18.343 1.00 92.31 341 GLU A O 1
ATOM 2668 N N . GLY A 1 342 ? -4.889 0.917 20.456 1.00 89.44 342 GLY A N 1
ATOM 2669 C CA . GLY A 1 342 ? -6.036 1.648 20.988 1.00 89.44 342 GLY A CA 1
ATOM 2670 C C . GLY A 1 342 ? -6.488 1.219 22.375 1.00 89.44 342 GLY A C 1
ATOM 2671 O O . GLY A 1 342 ? -5.715 0.685 23.174 1.00 89.44 342 GLY A O 1
ATOM 2672 N N . SER A 1 343 ? -7.763 1.463 22.660 1.00 86.75 343 SER A N 1
ATOM 2673 C CA . SER A 1 343 ? -8.436 1.098 23.898 1.00 86.75 343 SER A CA 1
ATOM 2674 C C . SER A 1 343 ? -9.870 0.627 23.654 1.00 86.75 343 SER A C 1
ATOM 2676 O O . SER A 1 343 ? -10.640 1.229 22.904 1.00 86.75 343 SER A O 1
ATOM 2678 N N . LEU A 1 344 ? -10.236 -0.458 24.333 1.00 85.31 344 LEU A N 1
ATOM 2679 C CA . LEU A 1 344 ? -11.592 -1.008 24.352 1.00 85.31 344 LEU A CA 1
ATOM 2680 C C . LEU A 1 344 ? -12.022 -1.221 25.803 1.00 85.31 344 LEU A C 1
ATOM 2682 O O . LEU A 1 344 ? -11.191 -1.514 26.664 1.00 85.31 344 LEU A O 1
ATOM 2686 N N . ALA A 1 345 ? -13.317 -1.100 26.085 1.00 80.31 345 ALA A N 1
ATOM 2687 C CA . ALA A 1 345 ? -13.862 -1.475 27.383 1.00 80.31 345 ALA A CA 1
ATOM 2688 C C . ALA A 1 345 ? -13.562 -2.960 27.634 1.00 80.31 345 ALA A C 1
ATOM 2690 O O . ALA A 1 345 ? -13.845 -3.796 26.779 1.00 80.31 345 ALA A O 1
ATOM 2691 N N . SER A 1 346 ? -12.942 -3.274 28.773 1.00 76.88 346 SER A N 1
ATOM 2692 C CA . SER A 1 346 ? -12.443 -4.619 29.091 1.00 76.88 346 SER A CA 1
ATOM 2693 C C . SER A 1 346 ? -13.233 -5.305 30.199 1.00 76.88 346 SER A C 1
ATOM 2695 O O . SER A 1 346 ? -13.438 -6.510 30.137 1.00 76.88 346 SER A O 1
ATOM 2697 N N . SER A 1 347 ? -13.708 -4.556 31.195 1.00 75.31 347 SER A N 1
ATOM 2698 C CA . SER A 1 347 ? -14.545 -5.078 32.279 1.00 75.31 347 SER A CA 1
ATOM 2699 C C . SER A 1 347 ? -15.431 -4.006 32.881 1.00 75.31 347 SER A C 1
ATOM 2701 O O . SER A 1 347 ? -15.226 -2.809 32.686 1.00 75.31 347 SER A O 1
ATOM 2703 N N . THR A 1 348 ? -16.420 -4.464 33.637 1.00 77.75 348 THR A N 1
ATOM 2704 C CA . THR A 1 348 ? -17.368 -3.627 34.365 1.00 77.75 348 THR A CA 1
ATOM 2705 C C . THR A 1 348 ? -17.502 -4.128 35.787 1.00 77.75 348 THR A C 1
ATOM 2707 O O . THR A 1 348 ? -17.571 -5.339 35.996 1.00 77.75 348 THR A O 1
ATOM 2710 N N . HIS A 1 349 ? -17.623 -3.215 36.737 1.00 80.31 349 HIS A N 1
ATOM 2711 C CA . HIS A 1 349 ? -17.866 -3.522 38.133 1.00 80.31 349 HIS A CA 1
ATOM 2712 C C . HIS A 1 349 ? -18.932 -2.572 38.678 1.00 80.31 349 HIS A C 1
ATOM 2714 O O . HIS A 1 349 ? -18.743 -1.358 38.666 1.00 80.31 349 HIS A O 1
ATOM 2720 N N . LEU A 1 350 ? -20.036 -3.111 39.193 1.00 83.50 350 LEU A N 1
ATOM 2721 C CA . LEU A 1 350 ? -21.064 -2.333 39.880 1.00 83.50 350 LEU A CA 1
ATOM 2722 C C . LEU A 1 350 ? -20.899 -2.492 41.393 1.00 83.50 350 LEU A C 1
ATOM 2724 O O . LEU A 1 350 ? -20.866 -3.606 41.908 1.00 83.50 350 LEU A O 1
ATOM 2728 N N . VAL A 1 351 ? -20.774 -1.375 42.105 1.00 88.06 351 VAL A N 1
ATOM 2729 C CA . VAL A 1 351 ? -20.732 -1.317 43.575 1.00 88.06 351 VAL A CA 1
ATOM 2730 C C . VAL A 1 351 ? -21.987 -0.606 44.061 1.00 88.06 351 VAL A C 1
ATOM 2732 O O . VAL A 1 351 ? -22.362 0.410 43.483 1.00 88.06 351 VAL A O 1
ATOM 2735 N N . ILE A 1 352 ? -22.606 -1.083 45.141 1.00 89.44 352 ILE A N 1
ATOM 2736 C CA . ILE A 1 352 ? -23.603 -0.307 45.886 1.00 89.44 352 ILE A CA 1
ATOM 2737 C C . ILE A 1 352 ? -23.122 -0.076 47.317 1.00 89.44 352 ILE A C 1
ATOM 2739 O O . ILE A 1 352 ? -22.805 -1.012 48.047 1.00 89.44 352 ILE A O 1
ATOM 2743 N N . GLU A 1 353 ? -23.060 1.188 47.710 1.00 92.50 353 GLU A N 1
ATOM 2744 C CA . GLU A 1 353 ? -22.786 1.620 49.078 1.00 92.50 353 GLU A CA 1
ATOM 2745 C C . GLU A 1 353 ? -24.106 2.067 49.705 1.00 92.50 353 GLU A C 1
ATOM 2747 O O . GLU A 1 353 ? -24.851 2.829 49.089 1.00 92.50 353 GLU A O 1
ATOM 2752 N N . THR A 1 354 ? -24.419 1.600 50.914 1.00 92.81 354 THR A N 1
ATOM 2753 C CA . THR A 1 354 ? -25.719 1.853 51.555 1.00 92.81 354 THR A CA 1
ATOM 2754 C C . THR A 1 354 ? -25.559 2.382 52.971 1.00 92.81 354 THR A C 1
ATOM 2756 O O . THR A 1 354 ? -24.751 1.858 53.737 1.00 92.81 354 THR A O 1
ATOM 2759 N N . THR A 1 355 ? -26.405 3.336 53.349 1.00 93.88 355 THR A N 1
ATOM 2760 C CA . THR A 1 355 ? -26.515 3.883 54.705 1.00 93.88 355 THR A CA 1
ATOM 2761 C C . THR A 1 355 ? -27.960 3.722 55.188 1.00 93.88 355 THR A C 1
ATOM 2763 O O . THR A 1 355 ? -28.866 4.120 54.452 1.00 93.88 355 THR A O 1
ATOM 2766 N N . PRO A 1 356 ? -28.216 3.165 56.386 1.00 92.25 356 PRO A N 1
ATOM 2767 C CA . PRO A 1 356 ? -29.568 3.077 56.947 1.00 92.25 356 PRO A CA 1
ATOM 2768 C C . PRO A 1 356 ? -30.267 4.444 57.033 1.00 92.25 356 PRO A C 1
ATOM 2770 O O . PRO A 1 356 ? -29.597 5.465 57.223 1.00 92.25 356 PRO A O 1
ATOM 2773 N N . LEU A 1 357 ? -31.594 4.454 56.855 1.00 85.81 357 LEU A N 1
ATOM 2774 C CA . LEU A 1 357 ? -32.436 5.655 56.962 1.00 85.81 357 LEU A CA 1
ATOM 2775 C C . LEU A 1 357 ? -32.695 6.112 58.397 1.00 85.81 357 LEU A C 1
ATOM 2777 O O . LEU A 1 357 ? -32.885 5.241 59.275 1.00 85.81 357 LEU A O 1
#